Protein AF-A0A8C4VQW3-F1 (afdb_monomer)

Foldseek 3Di:
DDDDDDDDDDDDDDDDDDDDDDDDDPDDPDDDDDPDPDPPCPDPLVVLLVLLLVLLVLLVVLVVVLVVLLVVLLVLLVVLLVLLVVVVVVVVVVVPDDDDDDDDDDDDDPVSVVSNVVSLVVSVVSLVVLVVSLVVLVVSLVSLVVSVVVVVVVCVVPDDQDASWDPDRSVVSNVLSVLLSVLSVVLSVLSVVLSVPSNPDNDSVVSVVSSCCSNVSVSDDPCNVVSSVVSCVRSVVDDD

Secondary structure (DSSP, 8-state):
-----------------------PPPP------PPP-PPP---HHHHHHHHHHHHHHHHHHHHHHHHHHHHHHHHHHHHHHHHHHHHHHHHTTTTSS------------HHHHHHHHHHHHHHHHHHHHHHHHHHHHHHHHHHHHHHHHHHHHHHTTS-----SSSS--HHHHHHHHHHHHHHHHHHHHHHHHHHHHTTT---HHHHHHHHHHHHH-TTS-THHHHHHHHHHHHTTSS--

pLDDT: mean 79.23, std 23.5, range [31.41, 98.75]

Mean predicted aligned error: 14.16 Å

Sequence (240 aa):
MPRKSTNAGWGCRASIPRDRQPAQPRGRDPSPKSPAAVPPKRPVLSVSARKIKDNAADWHNLMMKWETLNNNGFTTANKIVNLKIGTQFKDNKLEIECDNIASDCGKLSPNYNEELEMFCAKLLETLENMAKIQQKMEKLCSTTKGICDLETYHYENGDCRTPLFHTWPTTYFYEVSFKLTEMYKKEIRLKQTIVQEIAHTADQDLMMVYLSSWLYQPYIESSSKLLLESMLLETGHRQV

Organism: NCBI:txid1825980

Structure (mmCIF, N/CA/C/O backbone):
data_AF-A0A8C4VQW3-F1
#
_entry.id   AF-A0A8C4VQW3-F1
#
loop_
_atom_site.group_PDB
_atom_site.id
_atom_site.type_symbol
_atom_site.label_atom_id
_atom_site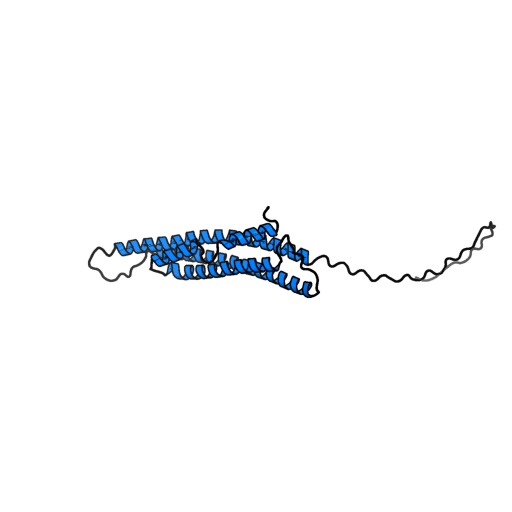.label_alt_id
_atom_site.label_comp_id
_atom_site.label_asym_id
_atom_site.label_entity_id
_atom_site.label_seq_id
_atom_site.pdbx_PDB_ins_code
_atom_site.Cartn_x
_atom_site.Cartn_y
_atom_site.Cartn_z
_atom_site.occupancy
_atom_site.B_iso_or_equiv
_atom_site.auth_seq_id
_atom_site.auth_comp_id
_atom_site.auth_asym_id
_atom_site.auth_atom_id
_atom_site.pdbx_PDB_model_num
ATOM 1 N N . MET A 1 1 ? 34.819 67.244 -41.152 1.00 41.69 1 MET A N 1
ATOM 2 C CA . MET A 1 1 ? 35.799 68.159 -41.782 1.00 41.69 1 MET A CA 1
ATOM 3 C C . MET A 1 1 ? 36.285 67.554 -43.096 1.00 41.69 1 MET A C 1
ATOM 5 O O . MET A 1 1 ? 36.477 66.344 -43.113 1.00 41.69 1 MET A O 1
ATOM 9 N N . PRO A 1 2 ? 36.447 68.336 -44.179 1.00 39.09 2 PRO A N 1
ATOM 10 C CA . PRO A 1 2 ? 36.922 67.839 -45.472 1.00 39.09 2 PRO A CA 1
ATOM 11 C C . PRO A 1 2 ? 38.353 68.299 -45.839 1.00 39.09 2 PRO A C 1
ATOM 13 O O . PRO A 1 2 ? 38.860 69.266 -45.283 1.00 39.09 2 PRO A O 1
ATOM 16 N N . ARG A 1 3 ? 38.872 67.686 -46.917 1.00 31.41 3 ARG A N 1
ATOM 17 C CA . ARG A 1 3 ? 40.002 68.067 -47.805 1.00 31.41 3 ARG A CA 1
ATOM 18 C C . ARG A 1 3 ? 41.383 67.412 -47.606 1.00 31.41 3 ARG A C 1
ATOM 20 O O . ARG A 1 3 ? 41.927 67.291 -46.521 1.00 31.41 3 ARG A O 1
ATOM 27 N N . LYS A 1 4 ? 41.896 67.014 -48.777 1.00 38.78 4 LYS A N 1
ATOM 28 C CA . LYS A 1 4 ? 43.124 66.289 -49.145 1.00 38.78 4 LYS A CA 1
ATOM 29 C C . LYS A 1 4 ? 44.349 67.218 -49.297 1.00 38.78 4 LYS A C 1
ATOM 31 O O . LYS A 1 4 ? 44.150 68.363 -49.691 1.00 38.78 4 LYS A O 1
ATOM 36 N N . SER A 1 5 ? 45.560 66.658 -49.135 1.00 34.56 5 SER A N 1
ATOM 37 C CA . SER A 1 5 ? 46.890 67.009 -49.722 1.00 34.56 5 SER A CA 1
ATOM 38 C C . SER A 1 5 ? 47.939 66.014 -49.166 1.00 34.56 5 SER A C 1
ATOM 40 O O . SER A 1 5 ? 47.670 65.453 -48.109 1.00 34.56 5 SER A O 1
ATOM 42 N N . THR A 1 6 ? 49.106 65.681 -49.744 1.00 37.88 6 THR A N 1
ATOM 43 C CA . THR A 1 6 ? 49.795 65.885 -51.055 1.00 37.88 6 THR A CA 1
ATOM 44 C C . THR A 1 6 ? 50.472 64.541 -51.420 1.00 37.88 6 THR A C 1
ATOM 46 O O . THR A 1 6 ? 50.733 63.746 -50.526 1.00 37.88 6 THR A O 1
ATOM 49 N N . ASN A 1 7 ? 50.587 64.094 -52.676 1.00 31.92 7 ASN A N 1
ATOM 50 C CA . ASN A 1 7 ? 51.461 64.490 -53.803 1.00 31.92 7 ASN A CA 1
ATOM 51 C C . ASN A 1 7 ? 52.987 64.232 -53.653 1.00 31.92 7 ASN A C 1
ATOM 53 O O . ASN A 1 7 ? 53.596 64.689 -52.696 1.00 31.92 7 ASN A O 1
ATOM 57 N N . ALA A 1 8 ? 53.550 63.628 -54.715 1.00 35.19 8 ALA A N 1
ATOM 58 C CA . ALA A 1 8 ? 54.954 63.548 -55.164 1.00 35.19 8 ALA A CA 1
ATOM 59 C C . ALA A 1 8 ? 56.019 62.756 -54.359 1.00 35.19 8 ALA A C 1
ATOM 61 O O . ALA A 1 8 ? 56.187 62.916 -53.157 1.00 35.19 8 ALA A O 1
ATOM 62 N N . GLY A 1 9 ? 56.827 61.973 -55.095 1.00 33.78 9 GLY A N 1
ATOM 63 C CA . GLY A 1 9 ? 58.059 61.328 -54.615 1.00 33.78 9 GLY A CA 1
ATOM 64 C C . GLY A 1 9 ? 58.657 60.335 -55.626 1.00 33.78 9 GLY A C 1
ATOM 65 O O . GLY A 1 9 ? 58.304 59.162 -55.614 1.00 33.78 9 GLY A O 1
ATOM 66 N N . TRP A 1 10 ? 59.554 60.794 -56.509 1.00 32.62 10 TRP A N 1
ATOM 67 C CA . TRP A 1 10 ? 60.343 59.925 -57.403 1.00 32.62 10 TRP A CA 1
ATOM 68 C C . TRP A 1 10 ? 61.618 59.434 -56.690 1.00 32.62 10 TRP A C 1
ATOM 70 O O . TRP A 1 10 ? 62.234 60.203 -55.955 1.00 32.62 10 TRP A O 1
ATOM 80 N N . GLY A 1 11 ? 62.056 58.193 -56.939 1.00 34.47 11 GLY A N 1
ATOM 81 C CA . GLY A 1 11 ? 63.278 57.619 -56.351 1.00 34.47 11 GLY A CA 1
ATOM 82 C C . GLY A 1 11 ? 63.842 56.449 -57.169 1.00 34.47 11 GLY A C 1
ATOM 83 O O . GLY A 1 11 ? 63.089 55.667 -57.744 1.00 34.47 11 GLY A O 1
ATOM 84 N N . CYS A 1 12 ? 65.169 56.361 -57.281 1.00 31.97 12 CYS A N 1
ATOM 85 C CA . CYS A 1 12 ? 65.855 55.612 -58.341 1.00 31.97 12 CYS A CA 1
ATOM 86 C C . CYS A 1 12 ? 66.271 54.162 -58.003 1.00 31.97 12 CYS A C 1
ATOM 88 O O . CYS A 1 12 ? 66.838 53.902 -56.951 1.00 31.97 12 CYS A O 1
ATOM 90 N N . ARG A 1 13 ? 66.135 53.283 -59.013 1.00 32.59 13 ARG A N 1
ATOM 91 C CA . ARG A 1 13 ? 67.149 52.332 -59.542 1.00 32.59 13 ARG A CA 1
ATOM 92 C C . ARG A 1 13 ? 68.004 51.505 -58.547 1.00 32.59 13 ARG A C 1
ATOM 94 O O . ARG A 1 13 ? 68.993 52.008 -58.027 1.00 32.59 13 ARG A O 1
ATOM 101 N N . ALA A 1 14 ? 67.788 50.182 -58.518 1.00 35.53 14 ALA A N 1
ATOM 102 C CA . ALA A 1 14 ? 68.820 49.175 -58.204 1.00 35.53 14 ALA A CA 1
ATOM 103 C C . ALA A 1 14 ? 68.552 47.825 -58.920 1.00 35.53 14 ALA A C 1
ATOM 105 O O . ALA A 1 14 ? 67.445 47.584 -59.399 1.00 35.53 14 ALA A O 1
ATOM 106 N N . SER A 1 15 ? 69.591 46.992 -59.053 1.00 35.09 15 SER A N 1
ATOM 107 C CA . SER A 1 15 ? 69.710 45.896 -60.036 1.00 35.09 15 SER A CA 1
ATOM 108 C C . SER A 1 15 ? 69.170 44.512 -59.617 1.00 35.09 15 SER A C 1
ATOM 110 O O . SER A 1 15 ? 68.992 44.212 -58.442 1.00 35.09 15 SER A O 1
ATOM 112 N N . ILE A 1 16 ? 68.987 43.650 -60.627 1.00 39.78 16 ILE A N 1
ATOM 113 C CA . ILE A 1 16 ? 68.582 42.226 -60.577 1.00 39.78 16 ILE A CA 1
ATOM 114 C C . ILE A 1 16 ? 69.716 41.343 -59.993 1.00 39.78 16 ILE A C 1
ATOM 116 O O . ILE A 1 16 ? 70.885 41.627 -60.263 1.00 39.78 16 ILE A O 1
ATOM 120 N N . PRO A 1 17 ? 69.408 40.235 -59.284 1.00 42.44 17 PRO A N 1
ATOM 121 C CA . PRO A 1 17 ? 69.749 38.908 -59.835 1.00 42.44 17 PRO A CA 1
ATOM 122 C C . PRO A 1 17 ? 68.537 37.972 -60.011 1.00 42.44 17 PRO A C 1
ATOM 124 O O . PRO A 1 17 ? 67.479 38.155 -59.417 1.00 42.44 17 PRO A O 1
ATOM 127 N N . ARG A 1 18 ? 68.701 36.974 -60.885 1.00 38.41 18 ARG A N 1
ATOM 128 C CA . ARG A 1 18 ? 67.678 35.987 -61.275 1.00 38.41 18 ARG A CA 1
ATOM 129 C C . ARG A 1 18 ? 67.622 34.858 -60.242 1.00 38.41 18 ARG A C 1
ATOM 131 O O . ARG A 1 18 ? 68.685 34.446 -59.798 1.00 38.41 18 ARG A O 1
ATOM 138 N N . ASP A 1 19 ? 66.446 34.268 -60.007 1.00 33.53 19 ASP A N 1
ATOM 139 C CA . ASP A 1 19 ? 66.231 32.880 -60.451 1.00 33.53 19 ASP A CA 1
ATOM 140 C C . ASP A 1 19 ? 64.769 32.378 -60.386 1.00 33.53 19 ASP A C 1
ATOM 142 O O . ASP A 1 19 ? 64.001 32.724 -59.495 1.00 33.53 19 ASP A O 1
ATOM 146 N N . ARG A 1 20 ? 64.438 31.514 -61.358 1.00 35.00 20 ARG A N 1
ATOM 147 C CA . ARG A 1 20 ? 63.346 30.509 -61.416 1.00 35.00 20 ARG A CA 1
ATOM 148 C C . ARG A 1 20 ? 61.903 30.884 -61.010 1.00 35.00 20 ARG A C 1
ATOM 150 O O . ARG A 1 20 ? 61.464 30.700 -59.880 1.00 35.00 20 ARG A O 1
ATOM 157 N N . GLN A 1 21 ? 61.089 31.097 -62.042 1.00 38.19 21 GLN A N 1
ATOM 158 C CA . GLN A 1 21 ? 59.805 30.389 -62.219 1.00 38.19 21 GLN A CA 1
ATOM 159 C C . GLN A 1 21 ? 60.018 29.282 -63.289 1.00 38.19 21 GLN A C 1
ATOM 161 O O . GLN A 1 21 ? 61.008 29.403 -64.018 1.00 38.19 21 GLN A O 1
ATOM 166 N N . PRO A 1 22 ? 59.183 28.216 -63.419 1.00 41.38 22 PRO A N 1
ATOM 167 C CA . PRO A 1 22 ? 57.744 28.206 -63.115 1.00 41.38 22 PRO A CA 1
ATOM 168 C C . PRO A 1 22 ? 57.156 26.950 -62.428 1.00 41.38 22 PRO A C 1
ATOM 170 O O . PRO A 1 22 ? 57.615 25.828 -62.617 1.00 41.38 22 PRO A O 1
ATOM 173 N N . ALA A 1 23 ? 56.012 27.136 -61.760 1.00 35.72 23 ALA A N 1
ATOM 174 C CA . ALA A 1 23 ? 54.942 26.137 -61.668 1.00 35.72 23 ALA A CA 1
ATOM 175 C C . ALA A 1 23 ? 53.612 26.835 -61.326 1.00 35.72 23 ALA A C 1
ATOM 177 O O . ALA A 1 23 ? 53.494 27.463 -60.276 1.00 35.72 23 ALA A O 1
ATOM 178 N N . GLN A 1 24 ? 52.606 26.738 -62.200 1.00 46.78 24 GLN A N 1
ATOM 179 C CA . GLN A 1 24 ? 51.245 27.183 -61.881 1.00 46.78 24 GLN A CA 1
ATOM 180 C C . GLN A 1 24 ? 50.582 26.191 -60.908 1.00 46.78 24 GLN A C 1
ATOM 182 O O . GLN A 1 24 ? 50.555 24.993 -61.209 1.00 46.78 24 GLN A O 1
ATOM 187 N N . PRO A 1 25 ? 49.964 26.641 -59.800 1.00 38.38 25 PRO A N 1
ATOM 188 C CA . PRO A 1 25 ? 48.993 25.827 -59.084 1.00 38.38 25 PRO A CA 1
ATOM 189 C C . PRO A 1 25 ? 47.731 25.714 -59.945 1.00 38.38 25 PRO A C 1
ATOM 191 O O . PRO A 1 25 ? 47.137 26.726 -60.320 1.00 38.38 25 PRO A O 1
ATOM 194 N N . ARG A 1 26 ? 47.319 24.483 -60.262 1.00 40.16 26 ARG A N 1
ATOM 195 C CA . ARG A 1 26 ? 46.037 24.225 -60.934 1.00 40.16 26 ARG A CA 1
ATOM 196 C C . ARG A 1 26 ? 44.884 24.715 -60.057 1.00 40.16 26 ARG A C 1
ATOM 198 O O . ARG A 1 26 ? 45.007 24.743 -58.831 1.00 40.16 26 ARG A O 1
ATOM 205 N N . GLY A 1 27 ? 43.773 25.081 -60.700 1.00 40.78 27 GLY A N 1
ATOM 206 C CA . GLY A 1 27 ? 42.555 25.507 -60.016 1.00 40.78 27 GLY A CA 1
ATOM 207 C C . GLY A 1 27 ? 42.155 24.515 -58.924 1.00 40.78 27 GLY A C 1
ATOM 208 O O . GLY A 1 27 ? 42.165 23.305 -59.137 1.00 40.78 27 GLY A O 1
ATOM 209 N N . ARG A 1 28 ? 41.849 25.039 -57.736 1.00 37.53 28 ARG A N 1
ATOM 210 C CA . ARG A 1 28 ? 41.330 24.243 -56.628 1.00 37.53 28 ARG A CA 1
ATOM 211 C C . ARG A 1 28 ? 39.812 24.234 -56.750 1.00 37.53 28 ARG A C 1
ATOM 213 O O . ARG A 1 28 ? 39.174 25.214 -56.368 1.00 37.53 28 ARG A O 1
ATOM 220 N N . ASP A 1 29 ? 39.262 23.152 -57.293 1.00 46.09 29 ASP A N 1
ATOM 221 C CA . ASP A 1 29 ? 37.817 22.930 -57.291 1.00 46.09 29 ASP A CA 1
ATOM 222 C C . ASP A 1 29 ? 37.267 23.016 -55.855 1.00 46.09 29 ASP A C 1
ATOM 224 O O . ASP A 1 29 ? 37.929 22.562 -54.910 1.00 46.09 29 ASP A O 1
ATOM 228 N N . PRO A 1 30 ? 36.070 23.594 -55.653 1.00 45.31 30 PRO A N 1
ATOM 229 C CA . PRO A 1 30 ? 35.432 23.605 -54.348 1.00 45.31 30 PRO A CA 1
ATOM 230 C C . PRO A 1 30 ? 34.999 22.179 -53.998 1.00 45.31 30 PRO A C 1
ATOM 232 O O . PRO A 1 30 ? 34.018 21.659 -54.530 1.00 45.31 30 PRO A O 1
ATOM 235 N N . SER A 1 31 ? 35.735 21.548 -53.084 1.00 43.53 31 SER A N 1
ATOM 236 C CA . SER A 1 31 ? 35.388 20.239 -52.539 1.00 43.53 31 SER A CA 1
ATOM 237 C C . SER A 1 31 ? 33.947 20.241 -52.003 1.00 43.53 31 SER A C 1
ATOM 239 O O . SER A 1 31 ? 33.541 21.200 -51.332 1.00 43.53 31 SER A O 1
ATOM 241 N N . PRO A 1 32 ? 33.150 19.191 -52.283 1.00 42.59 32 PRO A N 1
ATOM 242 C CA . PRO A 1 32 ? 31.760 19.151 -51.860 1.00 42.59 32 PRO A CA 1
ATOM 243 C C . PRO A 1 32 ? 31.694 19.198 -50.334 1.00 42.59 32 PRO A C 1
ATOM 245 O O . PRO A 1 32 ? 32.357 18.423 -49.642 1.00 42.59 32 PRO A O 1
ATOM 248 N N . LYS A 1 33 ? 30.886 20.119 -49.800 1.00 47.00 33 LYS A N 1
ATOM 249 C CA . LYS A 1 33 ? 30.610 20.178 -48.364 1.00 47.00 33 LYS A CA 1
ATOM 250 C C . LYS A 1 33 ? 29.914 18.879 -47.967 1.00 47.00 33 LYS A C 1
ATOM 252 O O . LYS A 1 33 ? 28.775 18.657 -48.374 1.00 47.00 33 LYS A O 1
ATOM 257 N N . SER A 1 34 ? 30.587 18.045 -47.175 1.00 48.44 34 SER A N 1
ATOM 258 C CA . SER A 1 34 ? 29.963 16.882 -46.545 1.00 48.44 34 SER A CA 1
ATOM 259 C C . SER A 1 34 ? 28.669 17.309 -45.842 1.00 48.44 34 SER A C 1
ATOM 261 O O . SER A 1 34 ? 28.663 18.380 -45.221 1.00 48.44 34 SER A O 1
ATOM 263 N N . PRO A 1 35 ? 27.586 16.511 -45.904 1.00 46.47 35 PRO A N 1
ATOM 264 C CA . PRO A 1 35 ? 26.372 16.808 -45.159 1.00 46.47 35 PRO A CA 1
ATOM 265 C C . PRO A 1 35 ? 26.717 17.015 -43.686 1.00 46.47 35 PRO A C 1
ATOM 267 O O . PRO A 1 35 ? 27.485 16.237 -43.116 1.00 46.47 35 PRO A O 1
ATOM 270 N N . ALA A 1 36 ? 26.176 18.072 -43.078 1.00 46.72 36 ALA A N 1
ATOM 271 C CA . ALA A 1 36 ? 26.380 18.322 -41.660 1.00 46.72 36 ALA A CA 1
ATOM 272 C C . ALA A 1 36 ? 25.911 17.090 -40.878 1.00 46.72 36 ALA A C 1
ATOM 274 O O . ALA A 1 36 ? 24.736 16.725 -40.943 1.00 46.72 36 ALA A O 1
ATOM 275 N N . ALA A 1 37 ? 26.837 16.436 -40.174 1.00 49.41 37 ALA A N 1
ATOM 276 C CA . ALA A 1 37 ? 26.512 15.286 -39.351 1.00 49.41 37 ALA A CA 1
ATOM 277 C C . ALA A 1 37 ? 25.507 15.732 -38.284 1.00 49.41 37 ALA A C 1
ATOM 279 O O . ALA A 1 37 ? 25.851 16.495 -37.379 1.00 49.41 37 ALA A O 1
ATOM 280 N N . VAL A 1 38 ? 24.259 15.274 -38.414 1.00 54.88 38 VAL A N 1
ATOM 281 C CA . VAL A 1 38 ? 23.236 15.462 -37.384 1.00 54.88 38 VAL A CA 1
ATOM 282 C C . VAL A 1 38 ? 23.820 14.897 -36.086 1.00 54.88 38 VAL A C 1
ATOM 284 O O . VAL A 1 38 ? 24.277 13.749 -36.097 1.00 54.88 38 VAL A O 1
ATOM 287 N N . PRO A 1 39 ? 23.873 15.672 -34.986 1.00 45.66 39 PRO A N 1
ATOM 288 C CA . PRO A 1 39 ? 24.502 15.203 -33.762 1.00 45.66 39 PRO A CA 1
ATOM 289 C C . PRO A 1 39 ? 23.818 13.906 -33.305 1.00 45.66 39 PRO A C 1
ATOM 291 O O . PRO A 1 39 ? 22.584 13.832 -33.320 1.00 45.66 39 PRO A O 1
ATOM 294 N N . PRO A 1 40 ? 24.582 12.869 -32.917 1.00 44.59 40 PRO A N 1
ATOM 295 C CA . PRO A 1 40 ? 23.998 11.591 -32.543 1.00 44.59 40 PRO A CA 1
ATOM 296 C C . PRO A 1 40 ? 23.074 11.795 -31.341 1.00 44.59 40 PRO A C 1
ATOM 298 O O . PRO A 1 40 ? 23.492 12.368 -30.333 1.00 44.59 40 PRO A O 1
ATOM 301 N N . LYS A 1 41 ? 21.827 11.313 -31.443 1.00 50.38 41 LYS A N 1
ATOM 302 C CA . LYS A 1 41 ? 20.799 11.385 -30.388 1.00 50.38 41 LYS A CA 1
ATOM 303 C C . LYS A 1 41 ? 21.201 10.554 -29.156 1.00 50.38 41 LYS A C 1
ATOM 305 O O . LYS A 1 41 ? 20.657 9.483 -28.905 1.00 50.38 41 LYS A O 1
ATOM 310 N N . ARG A 1 42 ? 22.157 11.044 -28.368 1.00 48.81 42 ARG A N 1
ATOM 311 C CA . ARG A 1 42 ? 22.519 10.503 -27.052 1.00 48.81 42 ARG A CA 1
ATOM 312 C C . ARG A 1 42 ? 21.592 11.108 -25.983 1.00 48.81 42 ARG A C 1
ATOM 314 O O . ARG A 1 42 ? 21.436 12.324 -25.950 1.00 48.81 42 ARG A O 1
ATOM 321 N N . PRO A 1 43 ? 21.069 10.311 -25.040 1.00 52.78 43 PRO A N 1
ATOM 322 C CA . PRO A 1 43 ? 20.188 9.177 -25.336 1.00 52.78 43 PRO A CA 1
ATOM 323 C C . PRO A 1 43 ? 18.934 9.197 -24.436 1.00 52.78 43 PRO A C 1
ATOM 325 O O . PRO A 1 43 ? 19.057 9.090 -23.212 1.00 52.78 43 PRO A O 1
ATOM 328 N N . VAL A 1 44 ? 17.730 9.233 -25.026 1.00 54.16 44 VAL A N 1
ATOM 329 C CA . VAL A 1 44 ? 16.434 9.178 -24.297 1.00 54.16 44 VAL A CA 1
ATOM 330 C C . VAL A 1 44 ? 16.361 7.969 -23.348 1.00 54.16 44 VAL A C 1
ATOM 332 O O . VAL A 1 44 ? 15.887 8.077 -22.216 1.00 54.16 44 VAL A O 1
ATOM 335 N N . LEU A 1 45 ? 16.937 6.841 -23.771 1.00 59.59 45 LEU A N 1
ATOM 336 C CA . LEU A 1 45 ? 17.035 5.599 -23.000 1.00 59.59 45 LEU A CA 1
ATOM 337 C C . LEU A 1 45 ? 17.800 5.763 -21.671 1.00 59.59 45 LEU A C 1
ATOM 339 O O . LEU A 1 45 ? 17.430 5.151 -20.678 1.00 59.59 45 LEU A O 1
ATOM 343 N N . SER A 1 46 ? 18.809 6.642 -21.591 1.00 69.31 46 SER A N 1
ATOM 344 C CA . SER A 1 46 ? 19.545 6.866 -20.330 1.00 69.31 46 SER A CA 1
ATOM 345 C C . SER A 1 46 ? 18.767 7.699 -19.305 1.00 69.31 46 SER A C 1
ATOM 347 O O . SER A 1 46 ? 18.957 7.534 -18.100 1.00 69.31 46 SER A O 1
ATOM 349 N N . VAL A 1 47 ? 17.870 8.576 -19.770 1.00 81.69 47 VAL A N 1
ATOM 350 C CA . VAL A 1 47 ? 16.955 9.332 -18.902 1.00 81.69 47 VAL A CA 1
ATOM 351 C C . VAL A 1 47 ? 15.867 8.398 -18.373 1.00 81.69 47 VAL A C 1
ATOM 353 O O . VAL A 1 47 ? 15.584 8.413 -17.178 1.00 81.69 47 VAL A O 1
ATOM 356 N N . SER A 1 48 ? 15.339 7.529 -19.239 1.00 87.12 48 SER A N 1
ATOM 357 C CA . SER A 1 48 ? 14.379 6.475 -18.882 1.00 87.12 48 SER A CA 1
ATOM 358 C C . SER A 1 48 ? 14.953 5.495 -17.853 1.00 87.12 48 SER A C 1
ATOM 360 O O . SER A 1 48 ? 14.347 5.289 -16.803 1.00 87.12 48 SER A O 1
ATOM 362 N N . ALA A 1 49 ? 16.167 4.981 -18.082 1.00 88.50 49 ALA A N 1
ATOM 363 C CA . ALA A 1 49 ? 16.856 4.091 -17.146 1.00 88.50 49 ALA A CA 1
ATOM 364 C C . ALA A 1 49 ? 17.114 4.765 -15.788 1.00 88.50 49 ALA A C 1
ATOM 366 O O . ALA A 1 49 ? 16.814 4.186 -14.744 1.00 88.50 49 ALA A O 1
ATOM 367 N N . ARG A 1 50 ? 17.584 6.025 -15.767 1.00 91.19 50 ARG A N 1
ATOM 368 C CA . ARG A 1 50 ? 17.702 6.777 -14.504 1.00 91.19 50 ARG A CA 1
ATOM 369 C C . ARG A 1 50 ? 16.351 6.880 -13.799 1.00 91.19 50 ARG A C 1
ATOM 371 O O . ARG A 1 50 ? 16.275 6.602 -12.609 1.00 91.19 50 ARG A O 1
ATOM 378 N N . LYS A 1 51 ? 15.281 7.209 -14.529 1.00 93.81 51 LYS A N 1
ATOM 379 C CA . LYS A 1 51 ? 13.963 7.404 -13.924 1.00 93.81 51 LYS A CA 1
ATOM 380 C C . LYS A 1 51 ? 13.365 6.113 -13.356 1.00 93.81 51 LYS A C 1
ATOM 382 O O . LYS A 1 51 ? 12.745 6.168 -12.298 1.00 93.81 51 LYS A O 1
ATOM 387 N N . ILE A 1 52 ? 13.582 4.962 -13.997 1.00 94.12 52 ILE A N 1
ATOM 388 C CA . ILE A 1 52 ? 13.192 3.652 -13.445 1.00 94.12 52 ILE A CA 1
ATOM 389 C C . ILE A 1 52 ? 14.003 3.330 -12.184 1.00 94.12 52 ILE A C 1
ATOM 391 O O . ILE A 1 52 ? 13.426 2.877 -11.196 1.00 94.12 52 ILE A O 1
ATOM 395 N N . LYS A 1 53 ? 15.312 3.625 -12.177 1.00 94.88 53 LYS A N 1
ATOM 396 C CA . LYS A 1 53 ? 16.155 3.467 -10.984 1.00 94.88 53 LYS A CA 1
ATOM 397 C C . LYS A 1 53 ? 15.631 4.326 -9.823 1.00 94.88 53 LYS A C 1
ATOM 399 O O . LYS A 1 53 ? 15.372 3.790 -8.749 1.00 94.88 53 LYS A O 1
ATOM 404 N N . ASP A 1 54 ? 15.380 5.614 -10.053 1.00 96.19 54 ASP A N 1
ATOM 405 C CA . ASP A 1 54 ? 14.816 6.514 -9.038 1.00 96.19 54 ASP A CA 1
ATOM 406 C C . ASP A 1 54 ? 13.448 6.005 -8.531 1.00 96.19 54 ASP A C 1
ATOM 408 O O . ASP A 1 54 ? 13.215 5.936 -7.324 1.00 96.19 54 ASP A O 1
ATOM 412 N N . ASN A 1 55 ? 12.568 5.561 -9.441 1.00 96.75 55 ASN A N 1
ATOM 413 C CA . ASN A 1 55 ? 11.259 5.001 -9.090 1.00 96.75 55 ASN A CA 1
ATOM 414 C C . ASN A 1 55 ? 11.368 3.743 -8.202 1.00 96.75 55 ASN A C 1
ATOM 416 O O . ASN A 1 55 ? 10.521 3.556 -7.331 1.00 96.75 55 ASN A O 1
ATOM 420 N N . ALA A 1 56 ? 12.376 2.883 -8.391 1.00 97.06 56 ALA A N 1
ATOM 421 C CA . ALA A 1 56 ? 12.577 1.690 -7.560 1.00 97.06 56 ALA A CA 1
ATOM 422 C C . ALA A 1 56 ? 12.974 2.051 -6.115 1.00 97.06 56 ALA A C 1
ATOM 424 O O . ALA A 1 56 ? 12.447 1.475 -5.159 1.00 97.06 56 ALA A O 1
ATOM 425 N N . ALA A 1 57 ? 13.841 3.055 -5.941 1.00 97.81 57 ALA A N 1
ATOM 426 C CA . ALA A 1 57 ? 14.170 3.591 -4.620 1.00 97.81 57 ALA A CA 1
ATOM 427 C C . ALA A 1 57 ? 12.950 4.261 -3.957 1.00 97.81 57 ALA A C 1
ATOM 429 O O . ALA A 1 57 ? 12.685 4.043 -2.771 1.00 97.81 57 ALA A O 1
ATOM 430 N N . ASP A 1 58 ? 12.163 5.027 -4.721 1.00 98.44 58 ASP A N 1
ATOM 431 C CA . ASP A 1 58 ? 10.922 5.633 -4.229 1.00 98.44 58 ASP A CA 1
ATOM 432 C C . ASP A 1 58 ? 9.883 4.579 -3.815 1.00 98.44 58 ASP A C 1
ATOM 434 O O . ASP A 1 58 ? 9.260 4.735 -2.764 1.00 98.44 58 ASP A O 1
ATOM 438 N N . TRP A 1 59 ? 9.736 3.477 -4.558 1.00 98.38 59 TRP A N 1
ATOM 439 C CA . TRP A 1 59 ? 8.877 2.349 -4.174 1.00 98.38 59 TRP A CA 1
ATOM 440 C C . TRP A 1 59 ? 9.239 1.792 -2.792 1.00 98.38 59 TRP A C 1
ATOM 442 O O . TRP A 1 59 ? 8.363 1.677 -1.931 1.00 98.38 59 TRP A O 1
ATOM 452 N N . HIS A 1 60 ? 10.526 1.529 -2.542 1.00 98.38 60 HIS A N 1
ATOM 453 C CA . HIS A 1 60 ? 11.005 1.081 -1.231 1.00 98.38 60 HIS A CA 1
ATOM 454 C C . HIS A 1 60 ? 10.690 2.102 -0.127 1.00 98.38 60 HIS A C 1
ATOM 456 O O . HIS A 1 60 ? 10.118 1.756 0.910 1.00 98.38 60 HIS A O 1
ATOM 462 N N . ASN A 1 61 ? 10.983 3.382 -0.376 1.00 98.50 61 ASN A N 1
ATOM 463 C CA . ASN A 1 61 ? 10.713 4.470 0.564 1.00 98.50 61 ASN A CA 1
ATOM 464 C C . ASN A 1 61 ? 9.217 4.625 0.888 1.00 98.50 61 ASN A C 1
ATOM 466 O O . ASN A 1 61 ? 8.863 4.957 2.023 1.00 98.50 61 ASN A O 1
ATOM 470 N N . LEU A 1 62 ? 8.330 4.419 -0.091 1.00 98.69 62 LEU A N 1
ATOM 471 C CA . LEU A 1 62 ? 6.880 4.477 0.099 1.00 98.69 62 LEU A CA 1
ATOM 472 C C . LEU A 1 62 ? 6.362 3.265 0.880 1.00 98.69 62 LEU A C 1
ATOM 474 O O . LEU A 1 62 ? 5.555 3.458 1.788 1.00 98.69 62 LEU A O 1
ATOM 478 N N . MET A 1 63 ? 6.856 2.054 0.600 1.00 98.31 63 MET A N 1
ATOM 479 C CA . MET A 1 63 ? 6.485 0.847 1.353 1.00 98.31 63 MET A CA 1
ATOM 480 C C . MET A 1 63 ? 6.940 0.932 2.822 1.00 98.31 63 MET A C 1
ATOM 482 O O . MET A 1 63 ? 6.143 0.677 3.720 1.00 98.31 63 MET A O 1
ATOM 486 N N . MET A 1 64 ? 8.156 1.414 3.104 1.00 98.06 64 MET A N 1
ATOM 487 C CA . MET A 1 64 ? 8.623 1.634 4.487 1.00 98.06 64 MET A CA 1
ATOM 488 C C . MET A 1 64 ? 7.780 2.675 5.250 1.00 98.06 64 MET A C 1
ATOM 490 O O . MET A 1 64 ? 7.458 2.494 6.430 1.00 98.06 64 MET A O 1
ATOM 494 N N . LYS A 1 65 ? 7.378 3.765 4.580 1.00 98.62 65 LYS A N 1
ATOM 495 C CA . LYS A 1 65 ? 6.480 4.784 5.157 1.00 98.62 65 LYS A CA 1
ATOM 496 C C . LYS A 1 65 ? 5.075 4.239 5.397 1.00 98.62 65 LYS A C 1
ATOM 498 O O . LYS A 1 65 ? 4.475 4.562 6.419 1.00 98.62 65 LYS A O 1
ATOM 503 N N . TRP A 1 66 ? 4.573 3.405 4.488 1.00 98.75 66 TRP A N 1
ATOM 504 C CA . TRP A 1 66 ? 3.294 2.723 4.643 1.00 98.75 66 TRP A CA 1
ATOM 505 C C . TRP A 1 66 ? 3.278 1.830 5.886 1.00 98.75 66 TRP A C 1
ATOM 507 O O . TRP A 1 66 ? 2.393 1.995 6.717 1.00 98.75 66 TRP A O 1
ATOM 517 N N . GLU A 1 67 ? 4.275 0.958 6.071 1.00 98.19 67 GLU A N 1
ATOM 518 C CA . GLU A 1 67 ? 4.354 0.072 7.247 1.00 98.19 67 GLU A CA 1
ATOM 519 C C . GLU A 1 67 ? 4.414 0.865 8.564 1.00 98.19 67 GLU A C 1
ATOM 521 O O . GLU A 1 67 ? 3.752 0.521 9.544 1.00 98.19 67 GLU A O 1
ATOM 526 N N . THR A 1 68 ? 5.140 1.988 8.573 1.00 98.62 68 THR A N 1
ATOM 527 C CA . THR A 1 68 ? 5.204 2.895 9.733 1.00 98.62 68 THR A CA 1
ATOM 528 C C . THR A 1 68 ? 3.825 3.477 10.070 1.00 98.62 68 THR A C 1
ATOM 530 O O . THR A 1 68 ? 3.408 3.470 11.230 1.00 98.62 68 THR A O 1
ATOM 533 N N . LEU A 1 69 ? 3.086 3.950 9.059 1.00 98.69 69 LEU A N 1
ATOM 534 C CA . LEU A 1 69 ? 1.718 4.448 9.231 1.00 98.69 69 LEU A CA 1
ATOM 535 C C . LEU A 1 69 ? 0.742 3.328 9.620 1.00 98.69 69 LEU A C 1
ATOM 537 O O . LEU A 1 69 ? -0.107 3.553 10.479 1.00 98.69 69 LEU A O 1
ATOM 541 N N . ASN A 1 70 ? 0.892 2.122 9.064 1.00 98.62 70 ASN A N 1
ATOM 542 C CA . ASN A 1 70 ? 0.060 0.967 9.398 1.00 98.62 70 ASN A CA 1
ATOM 543 C C . ASN A 1 70 ? 0.168 0.617 10.890 1.00 98.62 70 ASN A C 1
ATOM 545 O O . ASN A 1 70 ? -0.859 0.481 11.553 1.00 98.62 70 ASN A O 1
ATOM 549 N N . ASN A 1 71 ? 1.390 0.570 11.433 1.00 98.62 71 ASN A N 1
ATOM 550 C CA . ASN A 1 71 ? 1.648 0.296 12.851 1.00 98.62 71 ASN A CA 1
ATOM 551 C C . ASN A 1 71 ? 1.100 1.399 13.778 1.00 98.62 71 ASN A C 1
ATOM 553 O O . ASN A 1 71 ? 0.497 1.106 14.816 1.00 98.62 71 ASN A O 1
ATOM 557 N N . ASN A 1 72 ? 1.249 2.670 13.390 1.00 98.44 72 ASN A N 1
ATOM 558 C CA . ASN A 1 72 ? 0.684 3.808 14.128 1.00 98.44 72 ASN A CA 1
ATOM 559 C C . ASN A 1 72 ? -0.856 3.796 14.116 1.00 98.44 72 ASN A C 1
ATOM 561 O O . ASN A 1 72 ? -1.494 4.053 15.144 1.00 98.44 72 ASN A O 1
ATOM 565 N N . GLY A 1 73 ? -1.447 3.452 12.970 1.00 98.62 73 GLY A N 1
ATOM 566 C CA . GLY A 1 73 ? -2.886 3.277 12.798 1.00 98.62 73 GLY A CA 1
ATOM 567 C C . GLY A 1 73 ? -3.415 2.117 13.633 1.00 98.62 73 GLY A C 1
ATOM 568 O O . GLY A 1 73 ? -4.344 2.316 14.406 1.00 98.62 73 GLY A O 1
ATOM 569 N N . PHE A 1 74 ? -2.753 0.956 13.600 1.00 98.69 74 PHE A N 1
ATOM 570 C CA . PHE A 1 74 ? -3.111 -0.205 14.418 1.00 98.69 74 PHE A CA 1
ATOM 571 C C . PHE A 1 74 ? -3.083 0.133 15.911 1.00 98.69 74 PHE A C 1
ATOM 573 O O . PHE A 1 74 ? -4.034 -0.146 16.633 1.00 98.69 74 PHE A O 1
ATOM 580 N N . THR A 1 75 ? -2.029 0.818 16.365 1.00 98.56 75 THR A N 1
ATOM 581 C CA . THR A 1 75 ? -1.902 1.274 17.759 1.00 98.56 75 THR A CA 1
ATOM 582 C C . THR A 1 75 ? -3.052 2.203 18.164 1.00 98.56 75 THR A C 1
ATOM 584 O O . THR A 1 75 ? -3.498 2.164 19.308 1.00 98.56 75 THR A O 1
ATOM 587 N N . THR A 1 76 ? -3.548 3.029 17.241 1.00 98.50 76 THR A N 1
ATOM 588 C CA . THR A 1 76 ? -4.658 3.962 17.490 1.00 98.50 76 THR A CA 1
ATOM 589 C C . THR A 1 76 ? -6.014 3.244 17.447 1.00 98.50 76 THR A C 1
ATOM 591 O O . THR A 1 76 ? -6.806 3.390 18.374 1.00 98.50 76 THR A O 1
ATOM 594 N N . ALA A 1 77 ? -6.247 2.384 16.452 1.00 98.38 77 ALA A N 1
ATOM 595 C CA . ALA A 1 77 ? -7.438 1.540 16.339 1.00 98.38 77 ALA A CA 1
ATOM 596 C C . ALA A 1 77 ? -7.600 0.599 17.548 1.00 98.38 77 ALA A C 1
ATOM 598 O O . ALA A 1 77 ? -8.691 0.470 18.099 1.00 98.38 77 ALA A O 1
ATOM 599 N N . ASN A 1 78 ? -6.502 0.010 18.029 1.00 98.00 78 ASN A N 1
ATOM 600 C CA . ASN A 1 78 ? -6.500 -0.824 19.228 1.00 98.00 78 ASN A CA 1
ATOM 601 C C . ASN A 1 78 ? -6.911 -0.026 20.480 1.00 98.00 78 ASN A C 1
ATOM 603 O O . ASN A 1 78 ? -7.597 -0.559 21.345 1.00 98.00 78 ASN A O 1
ATOM 607 N N . LYS A 1 79 ? -6.560 1.265 20.586 1.00 97.50 79 LYS A N 1
ATOM 608 C CA . LYS A 1 79 ? -7.044 2.118 21.690 1.00 97.50 79 LYS A CA 1
ATOM 609 C C . LYS A 1 79 ? -8.548 2.371 21.607 1.00 97.50 79 LYS A C 1
ATOM 611 O O . LYS A 1 79 ? -9.212 2.245 22.629 1.00 97.50 79 LYS A O 1
ATOM 616 N N . ILE A 1 80 ? -9.084 2.633 20.411 1.00 96.69 80 ILE A N 1
ATOM 617 C CA . ILE A 1 80 ? -10.536 2.772 20.183 1.00 96.69 80 ILE A CA 1
ATOM 618 C C . ILE A 1 80 ? -11.272 1.513 20.660 1.00 96.69 80 ILE A C 1
ATOM 620 O O . ILE A 1 80 ? -12.199 1.606 21.461 1.00 96.69 80 ILE A O 1
ATOM 624 N N . VAL A 1 81 ? -10.830 0.329 20.229 1.00 95.88 81 VAL A N 1
ATOM 625 C CA . VAL A 1 81 ? -11.475 -0.940 20.607 1.00 95.88 81 VAL A CA 1
ATOM 626 C C . VAL A 1 81 ? -11.349 -1.218 22.107 1.00 95.88 81 VAL A C 1
ATOM 628 O O . VAL A 1 81 ? -12.347 -1.551 22.739 1.00 95.88 81 VAL A O 1
ATOM 631 N N . ASN A 1 82 ? -10.176 -1.003 22.715 1.00 94.69 82 ASN A N 1
ATOM 632 C CA . ASN A 1 82 ? -10.004 -1.189 24.162 1.00 94.69 82 ASN A CA 1
ATOM 633 C C . ASN A 1 82 ? -10.859 -0.219 24.996 1.00 94.69 82 ASN A C 1
ATOM 635 O O . ASN A 1 82 ? -11.408 -0.633 26.016 1.00 94.69 82 ASN A O 1
ATOM 639 N N . LEU A 1 83 ? -11.028 1.037 24.560 1.00 93.12 83 LEU A N 1
ATOM 640 C CA . LEU A 1 83 ? -11.967 1.975 25.188 1.00 93.12 83 LEU A CA 1
ATOM 641 C C . LEU A 1 83 ? -13.406 1.457 25.107 1.00 93.12 83 LEU A C 1
ATOM 643 O O . LEU A 1 83 ? -14.112 1.449 26.112 1.00 93.12 83 LEU A O 1
ATOM 647 N N . LYS A 1 84 ? -13.842 0.995 23.930 1.00 91.56 84 LYS A N 1
ATOM 648 C CA . LYS A 1 84 ? -15.206 0.484 23.717 1.00 91.56 84 LYS A CA 1
ATOM 649 C C . LYS A 1 84 ? -15.496 -0.767 24.544 1.00 91.56 84 LYS A C 1
ATOM 651 O O . LYS A 1 84 ? -16.510 -0.804 25.236 1.00 91.56 84 LYS A O 1
ATOM 656 N N . ILE A 1 85 ? -14.585 -1.737 24.540 1.00 89.38 85 ILE A N 1
ATOM 657 C CA . ILE A 1 85 ? -14.671 -2.949 25.368 1.00 89.38 85 ILE A CA 1
ATOM 658 C C . ILE A 1 85 ? -14.689 -2.578 26.863 1.00 89.38 85 ILE A C 1
ATOM 660 O O . ILE A 1 85 ? -15.537 -3.056 27.614 1.00 89.38 85 ILE A O 1
ATOM 664 N N . GLY A 1 86 ? -13.806 -1.671 27.297 1.00 85.31 86 GLY A N 1
ATOM 665 C CA . GLY A 1 86 ? -13.733 -1.203 28.687 1.00 85.31 86 GLY A CA 1
ATOM 666 C C . GLY A 1 86 ? -14.963 -0.427 29.176 1.00 85.31 86 GLY A C 1
ATOM 667 O O . GLY A 1 86 ? -15.157 -0.314 30.389 1.00 85.31 86 GLY A O 1
ATOM 668 N N . THR A 1 87 ? -15.787 0.090 28.263 1.00 80.62 87 THR A N 1
ATOM 669 C CA . THR A 1 87 ? -17.095 0.693 28.560 1.00 80.62 87 THR A CA 1
ATOM 670 C C . THR A 1 87 ? -18.192 -0.371 28.618 1.00 80.62 87 THR A C 1
ATOM 672 O O . THR A 1 87 ? -18.852 -0.469 29.649 1.00 80.62 87 THR A O 1
ATOM 675 N N . GLN A 1 88 ? -18.296 -1.264 27.622 1.00 73.81 88 GLN A N 1
ATOM 676 C CA . GLN A 1 88 ? -19.282 -2.362 27.640 1.00 73.81 88 GLN A CA 1
ATOM 677 C C . GLN A 1 88 ? -19.170 -3.246 28.898 1.00 73.81 88 GLN A C 1
ATOM 679 O O . GLN A 1 88 ? -20.179 -3.646 29.473 1.00 73.81 88 GLN A O 1
ATOM 684 N N . PHE A 1 89 ? -17.954 -3.497 29.399 1.00 66.12 89 PHE A N 1
ATOM 685 C CA . PHE A 1 89 ? -17.755 -4.226 30.662 1.00 66.12 89 PHE A CA 1
ATOM 686 C C . PHE A 1 89 ? -18.247 -3.490 31.920 1.00 66.12 89 PHE A C 1
ATOM 688 O O . PHE A 1 89 ? -18.479 -4.140 32.941 1.00 66.12 89 PHE A O 1
ATOM 695 N N . LYS A 1 90 ? -18.371 -2.158 31.891 1.00 67.31 90 LYS A N 1
ATOM 696 C CA . LYS A 1 90 ? -18.942 -1.379 33.003 1.00 67.31 90 LYS A CA 1
ATOM 697 C C . LYS A 1 90 ? -20.461 -1.415 32.945 1.00 67.31 90 LYS A C 1
ATOM 699 O O . LYS A 1 90 ? -21.080 -1.665 33.974 1.00 67.31 90 LYS A O 1
ATOM 704 N N . ASP A 1 91 ? -21.021 -1.244 31.752 1.00 59.97 91 ASP A N 1
ATOM 705 C CA . ASP A 1 91 ? -22.465 -1.222 31.530 1.00 59.97 91 ASP A CA 1
ATOM 706 C C . ASP A 1 91 ? -23.081 -2.596 31.858 1.00 59.97 91 ASP A C 1
ATOM 708 O O . ASP A 1 91 ? -23.945 -2.688 32.727 1.00 59.97 91 ASP A O 1
ATOM 712 N N . ASN A 1 92 ? -22.513 -3.690 31.330 1.00 59.03 92 ASN A N 1
ATOM 713 C CA . ASN A 1 92 ? -22.966 -5.063 31.615 1.00 59.03 92 ASN A CA 1
ATOM 714 C C . ASN A 1 92 ? -22.818 -5.483 33.093 1.00 59.03 92 ASN A C 1
ATOM 716 O O . ASN A 1 92 ? -23.399 -6.481 33.518 1.00 59.03 92 ASN A O 1
ATOM 720 N N . LYS A 1 93 ? -22.017 -4.767 33.896 1.00 55.06 93 LYS A N 1
ATOM 721 C CA . LYS A 1 93 ? -21.871 -5.039 35.337 1.00 55.06 93 LYS A CA 1
ATOM 722 C C . LYS A 1 93 ? -22.964 -4.360 36.175 1.00 55.06 93 LYS A C 1
ATOM 724 O O . LYS A 1 93 ? -23.192 -4.779 37.308 1.00 55.06 93 LYS A O 1
ATOM 729 N N . LEU A 1 94 ? -23.632 -3.339 35.636 1.00 50.38 94 LEU A N 1
ATOM 730 C CA . LEU A 1 94 ? -24.702 -2.605 36.317 1.00 50.38 94 LEU A CA 1
ATOM 731 C C . LEU A 1 94 ? -26.081 -3.273 36.176 1.00 50.38 94 LEU A C 1
ATOM 733 O O . LEU A 1 94 ? -27.014 -2.870 36.859 1.00 50.38 94 LEU A O 1
ATOM 737 N N . GLU A 1 95 ? -26.213 -4.324 35.360 1.00 48.34 95 GLU A N 1
ATOM 738 C CA . GLU A 1 95 ? -27.474 -5.063 35.170 1.00 48.34 95 GLU A CA 1
ATOM 739 C C . GLU A 1 95 ? -27.768 -6.117 36.266 1.00 48.34 95 GLU A C 1
ATOM 741 O O . GLU A 1 95 ? -28.766 -6.830 36.183 1.00 48.34 95 GLU A O 1
ATOM 746 N N . ILE A 1 96 ? -26.928 -6.227 37.308 1.00 51.56 96 ILE A N 1
ATOM 747 C CA . ILE A 1 96 ? -27.091 -7.191 38.419 1.00 51.56 96 ILE A CA 1
ATOM 748 C C . ILE A 1 96 ? -27.356 -6.487 39.766 1.00 51.56 96 ILE A C 1
ATOM 750 O O . ILE A 1 96 ? -26.770 -6.839 40.786 1.00 51.56 96 ILE A O 1
ATOM 754 N N . GLU A 1 97 ? -28.256 -5.502 39.794 1.00 39.25 97 GLU A N 1
ATOM 755 C CA . GLU A 1 97 ? -28.935 -5.056 41.024 1.00 39.25 97 GLU A CA 1
ATOM 756 C C . GLU A 1 97 ? -30.298 -4.425 40.671 1.00 39.25 97 GLU A C 1
ATOM 758 O O . GLU A 1 97 ? -30.410 -3.664 39.713 1.00 39.25 97 GLU A O 1
ATOM 763 N N . CYS A 1 98 ? -31.366 -4.815 41.378 1.00 42.34 98 CYS A N 1
ATOM 764 C CA . CYS A 1 98 ? -32.751 -4.539 40.969 1.00 42.34 98 CYS A CA 1
ATOM 765 C C . CYS A 1 98 ? -33.361 -3.256 41.566 1.00 42.34 98 CYS A C 1
ATOM 767 O O . CYS A 1 98 ? -33.095 -2.887 42.706 1.00 42.34 98 CYS A O 1
ATOM 769 N N . ASP A 1 99 ? -34.316 -2.723 40.797 1.00 47.06 99 ASP A N 1
ATOM 770 C CA . ASP A 1 99 ? -35.466 -1.893 41.176 1.00 47.06 99 ASP A CA 1
ATOM 771 C C . ASP A 1 99 ? -35.282 -0.430 41.647 1.00 47.06 99 ASP A C 1
ATOM 773 O O . ASP A 1 99 ? -34.752 -0.117 42.708 1.00 47.06 99 ASP A O 1
ATOM 777 N N . ASN A 1 100 ? -35.988 0.443 40.908 1.00 47.72 100 ASN A N 1
ATOM 778 C CA . ASN A 1 100 ? -36.354 1.842 41.188 1.00 47.72 100 ASN A CA 1
ATOM 779 C C . ASN A 1 100 ? -35.267 2.925 41.021 1.00 47.72 100 ASN A C 1
ATOM 781 O O . ASN A 1 100 ? -34.550 3.257 41.959 1.00 47.72 100 ASN A O 1
ATOM 785 N N . ILE A 1 101 ? -35.313 3.651 39.895 1.00 40.88 101 ILE A N 1
ATOM 786 C CA . ILE A 1 101 ? -35.830 5.042 39.805 1.00 40.88 101 ILE A CA 1
ATOM 787 C C . ILE A 1 101 ? -35.793 5.508 38.333 1.00 40.88 101 ILE A C 1
ATOM 789 O O . ILE A 1 101 ? -35.088 4.952 37.496 1.00 40.88 101 ILE A O 1
ATOM 793 N N . ALA A 1 102 ? -36.641 6.480 37.989 1.00 41.31 102 ALA A N 1
ATOM 794 C CA . ALA A 1 102 ? -36.926 6.894 36.619 1.00 41.31 102 ALA A CA 1
ATOM 795 C C . ALA A 1 102 ? -35.720 7.433 35.820 1.00 41.31 102 ALA A C 1
ATOM 797 O O . ALA A 1 102 ? -35.053 8.367 36.250 1.00 41.31 102 ALA A O 1
ATOM 798 N N . SER A 1 103 ? -35.588 6.943 34.581 1.00 50.84 103 SER A N 1
ATOM 799 C CA . SER A 1 103 ? -35.163 7.701 33.392 1.00 50.84 103 SER A CA 1
ATOM 800 C C . SER A 1 103 ? -34.005 8.705 33.570 1.00 50.84 103 SER A C 1
ATOM 802 O O . SER A 1 103 ? -34.204 9.910 33.392 1.00 50.84 103 SER A O 1
ATOM 804 N N . ASP A 1 104 ? -32.775 8.216 33.746 1.00 40.03 104 ASP A N 1
ATOM 805 C CA . ASP A 1 104 ? -31.609 8.911 33.179 1.00 40.03 104 ASP A CA 1
ATOM 806 C C . ASP A 1 104 ? -31.056 8.077 32.019 1.00 40.03 104 ASP A C 1
ATOM 808 O O . ASP A 1 104 ? -30.641 6.932 32.187 1.00 40.03 104 ASP A O 1
ATOM 812 N N . CYS A 1 105 ? -31.117 8.640 30.812 1.00 42.94 105 CYS A N 1
ATOM 813 C CA . CYS A 1 105 ? -30.554 8.025 29.615 1.00 42.94 105 CYS A CA 1
ATOM 814 C C . CYS A 1 105 ? -29.037 7.923 29.796 1.00 42.94 105 CYS A C 1
ATOM 816 O O . CYS A 1 105 ? -28.407 8.950 30.047 1.00 42.94 105 CYS A O 1
ATOM 818 N N . GLY A 1 106 ? -28.476 6.712 29.683 1.00 47.16 106 GLY A N 1
ATOM 819 C CA . GLY A 1 106 ? -27.095 6.378 30.045 1.00 47.16 106 GLY A CA 1
ATOM 820 C C . GLY A 1 106 ? -26.054 7.373 29.530 1.00 47.16 106 GLY A C 1
ATOM 821 O O . GLY A 1 106 ? -25.552 7.255 28.411 1.00 47.16 106 GLY A O 1
ATOM 822 N N . LYS A 1 107 ? -25.706 8.358 30.366 1.00 53.59 107 LYS A N 1
ATOM 823 C CA . LYS A 1 107 ? -24.680 9.350 30.051 1.00 53.59 107 LYS A CA 1
ATOM 824 C C . LYS A 1 107 ? -23.310 8.714 30.217 1.00 53.59 107 LYS A C 1
ATOM 826 O O . LYS A 1 107 ? -22.739 8.711 31.308 1.00 53.59 107 LYS A O 1
ATOM 831 N N . LEU A 1 108 ? -22.771 8.226 29.101 1.00 58.41 108 LEU A N 1
ATOM 832 C CA . LEU A 1 108 ? -21.339 7.999 28.939 1.00 58.41 108 LEU A CA 1
ATOM 833 C C . LEU A 1 108 ? -20.567 9.198 29.507 1.00 58.41 108 LEU A C 1
ATOM 835 O O . LEU A 1 108 ? -20.915 10.350 29.240 1.00 58.41 108 LEU A O 1
ATOM 839 N N . SER A 1 109 ? -19.526 8.919 30.296 1.00 64.94 109 SER A N 1
ATOM 840 C CA . SER A 1 109 ? -18.666 9.957 30.874 1.00 64.94 109 SER A CA 1
ATOM 841 C C . SER A 1 109 ? -18.194 10.923 29.777 1.00 64.94 109 SER A C 1
ATOM 843 O O . SER A 1 109 ? -17.715 10.434 28.751 1.00 64.94 109 SER A O 1
ATOM 845 N N . PRO A 1 110 ? -18.262 12.259 29.965 1.00 67.50 110 PRO A N 1
ATOM 846 C CA . PRO A 1 110 ? -17.809 13.226 28.957 1.00 67.50 110 PRO A CA 1
ATOM 847 C C . PRO A 1 110 ? -16.399 12.917 28.432 1.00 67.50 110 PRO A C 1
ATOM 849 O O . PRO A 1 110 ? -16.170 12.889 27.226 1.00 67.50 110 PRO A O 1
ATOM 852 N N . ASN A 1 111 ? -15.510 12.521 29.346 1.00 80.38 111 ASN A N 1
ATOM 853 C CA . ASN A 1 111 ? -14.128 12.132 29.075 1.00 80.38 111 ASN A CA 1
ATOM 854 C C . ASN A 1 111 ? -14.013 10.927 28.107 1.00 80.38 111 ASN A C 1
ATOM 856 O O . ASN A 1 111 ? -13.143 10.903 27.246 1.00 80.38 111 ASN A O 1
ATOM 860 N N . TYR A 1 112 ? -14.930 9.949 28.167 1.00 85.50 112 TYR A N 1
ATOM 861 C CA . TYR A 1 112 ? -14.927 8.816 27.227 1.00 85.50 112 TYR A CA 1
ATOM 862 C C . TYR A 1 112 ? -15.195 9.266 25.784 1.00 85.50 112 TYR A C 1
ATOM 864 O O . TYR A 1 112 ? -14.521 8.804 24.864 1.00 85.50 112 TYR A O 1
ATOM 872 N N . ASN A 1 113 ? -16.161 10.168 25.588 1.00 86.69 113 ASN A N 1
ATOM 873 C CA . ASN A 1 113 ? -16.498 10.673 24.258 1.00 86.69 113 ASN A CA 1
ATOM 874 C C . ASN A 1 113 ? -15.360 11.544 23.699 1.00 86.69 113 ASN A C 1
ATOM 876 O O . ASN A 1 113 ? -15.000 11.387 22.536 1.00 86.69 113 ASN A O 1
ATOM 880 N N . GLU A 1 114 ? -14.748 12.384 24.541 1.00 90.75 114 GLU A N 1
ATOM 881 C CA . GLU A 1 114 ? -13.575 13.199 24.191 1.00 90.75 114 GLU A CA 1
ATOM 882 C C . GLU A 1 114 ? -12.358 12.333 23.800 1.00 90.75 114 GLU A C 1
ATOM 884 O O . GLU A 1 114 ? -11.736 12.567 22.760 1.00 90.75 114 GLU A O 1
ATOM 889 N N . GLU A 1 115 ? -12.034 11.290 24.579 1.00 93.31 115 GLU A N 1
ATOM 890 C CA . GLU A 1 115 ? -10.957 10.348 24.238 1.00 93.31 115 GLU A CA 1
ATOM 891 C C . GLU A 1 115 ? -11.246 9.584 22.936 1.00 93.31 115 GLU A C 1
ATOM 893 O O . GLU A 1 115 ? -10.355 9.433 22.092 1.00 93.31 115 GLU A O 1
ATOM 898 N N . LEU A 1 116 ? -12.485 9.113 22.750 1.00 94.19 116 LEU A N 1
ATOM 899 C CA . LEU A 1 116 ? -12.900 8.398 21.544 1.00 94.19 116 LEU A CA 1
ATOM 900 C C . LEU A 1 116 ? -12.780 9.289 20.299 1.00 94.19 116 LEU A C 1
ATOM 902 O O . LEU A 1 116 ? -12.172 8.868 19.314 1.00 94.19 116 LEU A O 1
ATOM 906 N N . GLU A 1 117 ? -13.298 10.519 20.350 1.00 95.31 117 GLU A N 1
ATOM 907 C CA . GLU A 1 117 ? -13.214 11.485 19.249 1.00 95.31 117 GLU A CA 1
ATOM 908 C C . GLU A 1 117 ? -11.754 11.810 18.898 1.00 95.31 117 GLU A C 1
ATOM 910 O O . GLU A 1 117 ? -11.372 11.745 17.725 1.00 95.31 117 GLU A O 1
ATOM 915 N N . MET A 1 118 ? -10.901 12.040 19.906 1.00 96.94 118 MET A N 1
ATOM 916 C CA . MET A 1 118 ? -9.461 12.246 19.717 1.00 96.94 118 MET A CA 1
ATOM 917 C C . MET A 1 118 ? -8.796 11.068 18.981 1.00 96.94 118 MET A C 1
ATOM 919 O O . MET A 1 118 ? -8.006 11.280 18.052 1.00 96.94 118 MET A O 1
ATOM 923 N N . PHE A 1 119 ? -9.082 9.820 19.373 1.00 97.88 119 PHE A N 1
ATOM 924 C CA . PHE A 1 119 ? -8.492 8.656 18.703 1.00 97.88 119 PHE A CA 1
ATOM 925 C C . PHE A 1 119 ? -9.061 8.433 17.296 1.00 97.88 119 PHE A C 1
ATOM 927 O O . PHE A 1 119 ? -8.293 8.079 16.397 1.00 97.88 119 PHE A O 1
ATOM 934 N N . CYS A 1 120 ? -10.350 8.698 17.069 1.00 97.88 120 CYS A N 1
ATOM 935 C CA . CYS A 1 120 ? -10.964 8.665 15.739 1.00 97.88 120 CYS A CA 1
ATOM 936 C C . CYS A 1 120 ? -10.332 9.696 14.792 1.00 97.88 120 CYS A C 1
ATOM 938 O O . CYS A 1 120 ? -9.908 9.332 13.693 1.00 97.88 120 CYS A O 1
ATOM 940 N N . ALA A 1 121 ? -10.173 10.948 15.234 1.00 98.12 121 ALA A N 1
ATOM 941 C CA . ALA A 1 121 ? -9.523 12.006 14.458 1.00 98.12 121 ALA A CA 1
ATOM 942 C C . ALA A 1 121 ? -8.073 11.639 14.091 1.00 98.12 121 ALA A C 1
ATOM 944 O O . ALA A 1 121 ? -7.662 11.762 12.935 1.00 98.12 121 ALA A O 1
ATOM 945 N N . LYS A 1 122 ? -7.311 11.092 15.047 1.00 98.50 122 LYS A N 1
ATOM 946 C CA . LYS A 1 122 ? -5.936 10.620 14.814 1.00 98.50 122 LYS A CA 1
ATOM 947 C C . LYS A 1 122 ? -5.857 9.430 13.848 1.00 98.50 122 LYS A C 1
ATOM 949 O O . LYS A 1 122 ? -4.913 9.326 13.055 1.00 98.50 122 LYS A O 1
ATOM 954 N N . LEU A 1 123 ? -6.820 8.510 13.911 1.00 98.50 123 LEU A N 1
ATOM 955 C CA . LEU A 1 123 ? -6.877 7.374 12.991 1.00 98.50 123 LEU A CA 1
ATOM 956 C C . LEU A 1 123 ? -7.231 7.836 11.568 1.00 98.50 123 LEU A C 1
ATOM 958 O O . LEU A 1 123 ? -6.617 7.364 10.610 1.00 98.50 123 LEU A O 1
ATOM 962 N N . LEU A 1 124 ? -8.138 8.810 11.436 1.00 98.56 124 LEU A N 1
ATOM 963 C CA . LEU A 1 124 ? -8.481 9.448 10.164 1.00 98.56 124 LEU A CA 1
ATOM 964 C C . LEU A 1 124 ? -7.278 10.183 9.549 1.00 98.56 124 LEU A C 1
ATOM 966 O O . LEU A 1 124 ? -6.963 9.951 8.384 1.00 98.56 124 LEU A O 1
ATOM 970 N N . GLU A 1 125 ? -6.535 10.975 10.330 1.00 98.62 125 GLU A N 1
ATOM 971 C CA . GLU A 1 125 ? -5.294 11.625 9.872 1.00 98.62 125 GLU A CA 1
ATOM 972 C C . GLU A 1 125 ? -4.267 10.589 9.370 1.00 98.62 125 GLU A C 1
ATOM 974 O O . GLU A 1 125 ? -3.629 10.756 8.323 1.00 98.62 125 GLU A O 1
A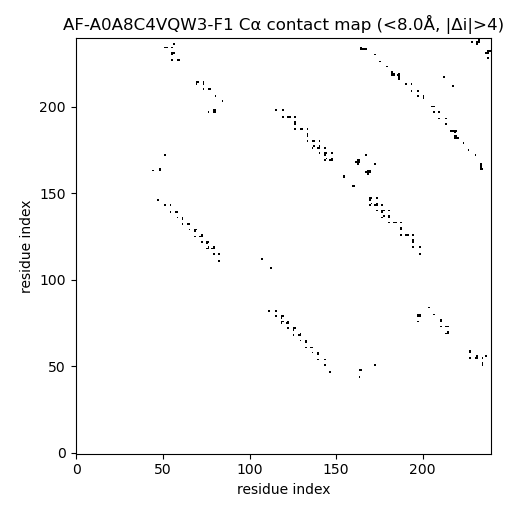TOM 979 N N . THR A 1 126 ? -4.134 9.471 10.091 1.00 98.62 126 THR A N 1
ATOM 980 C CA . THR A 1 126 ? -3.257 8.364 9.686 1.00 98.62 126 THR A CA 1
ATOM 981 C C . THR A 1 126 ? -3.705 7.772 8.348 1.00 98.62 126 THR A C 1
ATOM 983 O O . THR A 1 126 ? -2.878 7.606 7.448 1.00 98.62 126 THR A O 1
ATOM 986 N N . LEU A 1 127 ? -5.007 7.516 8.178 1.00 98.69 127 LEU A N 1
ATOM 987 C CA . LEU A 1 127 ? -5.597 7.003 6.940 1.00 98.69 127 LEU A CA 1
ATOM 988 C C . LEU A 1 127 ? -5.390 7.960 5.756 1.00 98.69 127 LEU A C 1
ATOM 990 O O . LEU A 1 127 ? -4.989 7.517 4.678 1.00 98.69 127 LEU A O 1
ATOM 994 N N . GLU A 1 128 ? -5.597 9.266 5.939 1.00 98.69 128 GLU A N 1
ATOM 995 C CA . GLU A 1 128 ? -5.311 10.262 4.900 1.00 98.69 128 GLU A CA 1
ATOM 996 C C . GLU A 1 128 ? -3.842 10.236 4.474 1.00 98.69 128 GLU A C 1
ATOM 998 O O . GLU A 1 128 ? -3.520 10.344 3.288 1.00 98.69 128 GLU A O 1
ATOM 1003 N N . ASN A 1 129 ? -2.930 10.097 5.435 1.00 98.69 129 ASN A N 1
ATOM 1004 C CA . ASN A 1 129 ? -1.504 10.017 5.154 1.00 98.69 129 ASN A CA 1
ATOM 1005 C C . ASN A 1 129 ? -1.143 8.714 4.419 1.00 98.69 129 ASN A C 1
ATOM 1007 O O . ASN A 1 129 ? -0.310 8.751 3.510 1.00 98.69 129 ASN A O 1
ATOM 1011 N N . MET A 1 130 ? -1.828 7.600 4.698 1.00 98.69 130 MET A N 1
ATOM 1012 C CA . MET A 1 130 ? -1.716 6.360 3.914 1.00 98.69 130 MET A CA 1
ATOM 1013 C C . MET A 1 130 ? -2.283 6.525 2.492 1.00 98.69 130 MET A C 1
ATOM 1015 O O . MET A 1 130 ? -1.641 6.107 1.527 1.00 98.69 130 MET A O 1
ATOM 1019 N N . ALA A 1 131 ? -3.405 7.228 2.317 1.00 98.69 131 ALA A N 1
ATOM 1020 C CA . ALA A 1 131 ? -3.945 7.558 0.994 1.00 98.69 131 ALA A CA 1
ATOM 1021 C C . ALA A 1 131 ? -2.977 8.443 0.177 1.00 98.69 131 ALA A C 1
ATOM 1023 O O . ALA A 1 131 ? -2.744 8.185 -1.005 1.00 98.69 131 ALA A O 1
ATOM 1024 N N . LYS A 1 132 ? -2.309 9.419 0.814 1.00 98.69 132 LYS A N 1
ATOM 1025 C CA . LYS A 1 132 ? -1.238 10.232 0.195 1.00 98.69 132 LYS A CA 1
ATOM 1026 C C . LYS A 1 132 ? -0.020 9.386 -0.225 1.00 98.69 132 LYS A C 1
ATOM 1028 O O . LYS A 1 132 ? 0.689 9.779 -1.152 1.00 98.69 132 LYS A O 1
ATOM 1033 N N . ILE A 1 133 ? 0.249 8.247 0.427 1.00 98.62 133 ILE A N 1
ATOM 1034 C CA . ILE A 1 133 ? 1.272 7.272 -0.005 1.00 98.62 133 ILE A CA 1
ATOM 1035 C C . ILE A 1 133 ? 0.776 6.464 -1.212 1.00 98.62 133 ILE A C 1
ATOM 1037 O O . ILE A 1 133 ? 1.494 6.374 -2.208 1.00 98.62 133 ILE A O 1
ATOM 1041 N N . GLN A 1 134 ? -0.458 5.956 -1.177 1.00 98.50 134 GLN A N 1
ATOM 1042 C CA . GLN A 1 134 ? -1.048 5.187 -2.281 1.00 98.50 134 GLN A CA 1
ATOM 1043 C C . GLN A 1 134 ? -1.129 6.014 -3.583 1.00 98.50 134 GLN A C 1
ATOM 1045 O O . GLN A 1 134 ? -0.706 5.540 -4.638 1.00 98.50 134 GLN A O 1
ATOM 1050 N N . GLN A 1 135 ? -1.498 7.297 -3.508 1.00 98.56 135 GLN A N 1
ATOM 1051 C CA . GLN A 1 135 ? -1.452 8.219 -4.657 1.00 98.56 135 GLN A CA 1
ATOM 1052 C C . GLN A 1 135 ? -0.035 8.439 -5.218 1.00 98.56 135 GLN A C 1
ATOM 1054 O O . GLN A 1 135 ? 0.132 8.745 -6.400 1.00 98.56 135 GLN A O 1
ATOM 1059 N N . LYS A 1 136 ? 1.016 8.327 -4.391 1.00 98.69 136 LYS A N 1
ATOM 1060 C CA . LYS A 1 136 ? 2.409 8.396 -4.871 1.00 98.69 136 LYS A CA 1
ATOM 1061 C C . LYS A 1 136 ? 2.802 7.104 -5.584 1.00 98.69 136 LYS A C 1
ATOM 1063 O O . LYS A 1 136 ? 3.435 7.183 -6.631 1.00 98.69 136 LYS A O 1
ATOM 1068 N N . MET A 1 137 ? 2.360 5.948 -5.087 1.00 98.56 137 MET A N 1
ATOM 1069 C CA . MET A 1 137 ? 2.536 4.655 -5.761 1.00 98.56 137 MET A CA 1
ATOM 1070 C C . MET A 1 137 ? 1.860 4.641 -7.145 1.00 98.56 137 MET A C 1
ATOM 1072 O O . MET A 1 137 ? 2.488 4.248 -8.126 1.00 98.56 137 MET A O 1
ATOM 1076 N N . GLU A 1 138 ? 0.632 5.162 -7.266 1.00 98.44 138 GLU A N 1
ATOM 1077 C CA . GLU A 1 138 ? -0.051 5.336 -8.564 1.00 98.44 138 GLU A CA 1
ATOM 1078 C C . GLU A 1 138 ? 0.745 6.222 -9.540 1.00 98.44 138 GLU A C 1
ATOM 1080 O O . GLU A 1 138 ? 0.832 5.917 -10.733 1.00 98.44 138 GLU A O 1
ATOM 1085 N N . LYS A 1 139 ? 1.382 7.293 -9.045 1.00 98.44 139 LYS A N 1
ATOM 1086 C CA . LYS A 1 139 ? 2.245 8.172 -9.854 1.00 98.44 139 LYS A CA 1
ATOM 1087 C C . LYS A 1 139 ? 3.528 7.476 -10.315 1.00 98.44 139 LYS A C 1
ATOM 1089 O O . LYS A 1 139 ? 3.923 7.677 -11.464 1.00 98.44 139 LYS A O 1
ATOM 1094 N N . LEU A 1 140 ? 4.151 6.638 -9.479 1.00 98.12 140 LEU A N 1
ATOM 1095 C CA . LEU A 1 140 ? 5.296 5.813 -9.893 1.00 98.12 140 LEU A CA 1
ATOM 1096 C C . LEU A 1 140 ? 4.887 4.832 -10.997 1.00 98.12 140 LEU A C 1
ATOM 1098 O O . LEU A 1 140 ? 5.511 4.821 -12.056 1.00 98.12 140 LEU A O 1
ATOM 1102 N N . CYS A 1 141 ? 3.791 4.090 -10.803 1.00 97.94 141 CYS A N 1
ATOM 1103 C CA . CYS A 1 141 ? 3.252 3.170 -11.809 1.00 97.94 141 CYS A CA 1
ATOM 1104 C C . CYS A 1 141 ? 2.933 3.881 -13.136 1.00 97.94 141 CYS A C 1
ATOM 1106 O O . CYS A 1 141 ? 3.340 3.417 -14.201 1.00 97.94 141 CYS A O 1
ATOM 1108 N N . SER A 1 142 ? 2.260 5.035 -13.079 1.00 97.94 142 SER A N 1
ATOM 1109 C CA . SER A 1 142 ? 1.932 5.847 -14.264 1.00 97.94 142 SER A CA 1
ATOM 1110 C C . SER A 1 142 ? 3.184 6.349 -14.986 1.00 97.94 142 SER A C 1
ATOM 1112 O O . SER A 1 142 ? 3.227 6.368 -16.214 1.00 97.94 142 SER A O 1
ATOM 1114 N N . THR A 1 143 ? 4.230 6.704 -14.233 1.00 96.62 143 THR A N 1
ATOM 1115 C CA . THR A 1 143 ? 5.524 7.104 -14.802 1.00 96.62 143 THR A CA 1
ATOM 1116 C C . THR A 1 143 ? 6.186 5.938 -15.533 1.00 96.62 143 THR A C 1
ATOM 1118 O O . THR A 1 143 ? 6.606 6.099 -16.676 1.00 96.62 143 THR A O 1
ATOM 1121 N N . THR A 1 144 ? 6.244 4.755 -14.916 1.00 94.88 144 THR A N 1
ATOM 1122 C CA . THR A 1 144 ? 6.821 3.558 -15.547 1.00 94.88 144 THR A CA 1
ATOM 1123 C C . THR A 1 144 ? 6.027 3.142 -16.791 1.00 94.88 144 THR A C 1
ATOM 1125 O O . THR A 1 144 ? 6.634 2.800 -17.805 1.00 94.88 144 THR A O 1
ATOM 1128 N N . LYS A 1 145 ? 4.688 3.269 -16.776 1.00 95.94 145 LYS A N 1
ATOM 1129 C CA . LYS A 1 145 ? 3.854 3.070 -17.973 1.00 95.94 145 LYS A CA 1
ATOM 1130 C C . LYS A 1 145 ? 4.231 4.041 -19.096 1.00 95.94 145 LYS A C 1
ATOM 1132 O O . LYS A 1 145 ? 4.468 3.602 -20.214 1.00 95.94 145 LYS A O 1
ATOM 1137 N N . GLY A 1 146 ? 4.352 5.337 -18.795 1.00 94.44 146 GLY A N 1
ATOM 1138 C CA . GLY A 1 146 ? 4.741 6.347 -19.785 1.00 94.44 146 GLY A CA 1
ATOM 1139 C C . GLY A 1 146 ? 6.113 6.082 -20.419 1.00 94.44 146 GLY A C 1
ATOM 1140 O O . GLY A 1 146 ? 6.308 6.380 -21.594 1.00 94.44 146 GLY A O 1
ATOM 1141 N N . ILE A 1 147 ? 7.041 5.462 -19.681 1.00 91.88 147 ILE A N 1
ATOM 1142 C CA . ILE A 1 147 ? 8.327 5.007 -20.229 1.00 91.88 147 ILE A CA 1
ATOM 1143 C C . ILE A 1 147 ? 8.134 3.797 -21.163 1.00 91.88 147 ILE A C 1
ATOM 1145 O O . ILE A 1 147 ? 8.700 3.790 -22.253 1.00 91.88 147 ILE A O 1
ATOM 1149 N N . CYS A 1 148 ? 7.294 2.819 -20.801 1.00 89.75 148 CYS A N 1
ATOM 1150 C CA . CYS A 1 148 ? 6.960 1.680 -21.675 1.00 89.75 148 CYS A CA 1
ATOM 1151 C C . CYS A 1 148 ? 6.294 2.122 -22.990 1.00 89.75 148 CYS A C 1
ATOM 1153 O O . CYS A 1 148 ? 6.608 1.593 -24.060 1.00 89.75 148 CYS A O 1
ATOM 1155 N N . ASP A 1 149 ? 5.378 3.091 -22.905 1.00 90.44 149 ASP A N 1
ATOM 1156 C CA . ASP A 1 149 ? 4.682 3.669 -24.057 1.00 90.44 149 ASP A CA 1
ATOM 1157 C C . ASP A 1 149 ? 5.689 4.398 -24.977 1.00 90.44 149 ASP A C 1
ATOM 1159 O O . ASP A 1 149 ? 5.697 4.184 -26.191 1.00 90.44 149 ASP A O 1
ATOM 1163 N N . LEU A 1 150 ? 6.595 5.199 -24.394 1.00 88.25 150 LEU A N 1
ATOM 1164 C CA . LEU A 1 150 ? 7.647 5.931 -25.113 1.00 88.25 150 LEU A CA 1
ATOM 1165 C C . LEU A 1 150 ? 8.662 5.002 -25.796 1.00 88.25 150 LEU A C 1
ATOM 1167 O O . LEU A 1 150 ? 9.048 5.244 -26.939 1.00 88.25 150 LEU A O 1
ATOM 1171 N N . GLU A 1 151 ? 9.096 3.939 -25.117 1.00 84.88 151 GLU A N 1
ATOM 1172 C CA . GLU A 1 151 ? 9.945 2.912 -2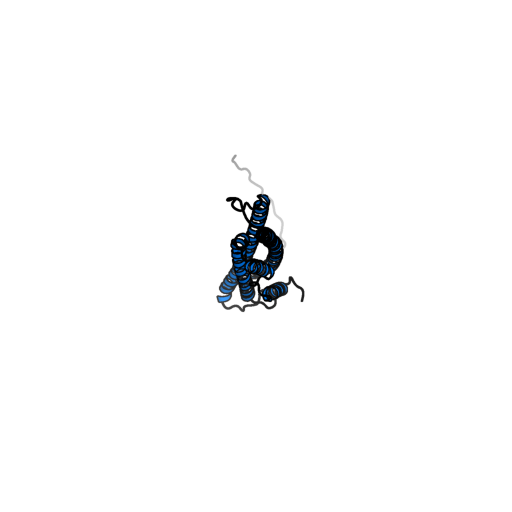5.725 1.00 84.88 151 GLU A CA 1
ATOM 1173 C C . GLU A 1 151 ? 9.236 2.226 -26.887 1.00 84.88 151 GLU A C 1
ATOM 1175 O O . GLU A 1 151 ? 9.813 2.100 -27.965 1.00 84.88 151 GLU A O 1
ATOM 1180 N N . THR A 1 152 ? 7.979 1.815 -26.701 1.00 83.94 152 THR A N 1
ATOM 1181 C CA . THR A 1 152 ? 7.220 1.114 -27.746 1.00 83.94 152 THR A CA 1
ATOM 1182 C C . THR A 1 152 ? 7.113 1.968 -29.011 1.00 83.94 152 THR A C 1
ATOM 1184 O O . THR A 1 152 ? 7.475 1.486 -30.083 1.00 83.94 152 THR A O 1
ATOM 1187 N N . TYR A 1 153 ? 6.798 3.260 -28.874 1.00 82.75 153 TYR A N 1
ATOM 1188 C CA . TYR A 1 153 ? 6.809 4.227 -29.979 1.00 82.75 153 TYR A CA 1
ATOM 1189 C C . TYR A 1 153 ? 8.178 4.363 -30.680 1.00 82.75 153 TYR A C 1
ATOM 1191 O O . TYR A 1 153 ? 8.253 4.578 -31.889 1.00 82.75 153 TYR A O 1
ATOM 1199 N N . HIS A 1 154 ? 9.290 4.239 -29.949 1.00 75.94 154 HIS A N 1
ATOM 1200 C CA . HIS A 1 154 ? 10.626 4.270 -30.551 1.00 75.94 154 HIS A CA 1
ATOM 1201 C C . HIS A 1 154 ? 11.001 2.961 -31.269 1.00 75.94 154 HIS A C 1
ATOM 1203 O O . HIS A 1 154 ? 11.665 3.023 -32.307 1.00 75.94 154 HIS A O 1
ATOM 1209 N N . TYR A 1 155 ? 10.566 1.804 -30.759 1.00 69.56 155 TYR A N 1
ATOM 1210 C CA . TYR A 1 155 ? 10.923 0.479 -31.287 1.00 69.56 155 TYR A CA 1
ATOM 1211 C C . TYR A 1 155 ? 9.989 -0.058 -32.386 1.00 69.56 155 TYR A C 1
ATOM 1213 O O . TYR A 1 155 ? 10.360 -1.015 -33.062 1.00 69.56 155 TYR A O 1
ATOM 1221 N N . GLU A 1 156 ? 8.844 0.580 -32.660 1.00 62.22 156 GLU A N 1
ATOM 1222 C CA . GLU A 1 156 ? 8.001 0.275 -33.837 1.00 62.22 156 GLU A CA 1
ATOM 1223 C C . GLU A 1 156 ? 8.746 0.418 -35.185 1.00 62.22 156 GLU A C 1
ATOM 1225 O O . GLU A 1 156 ? 8.314 -0.137 -36.191 1.00 62.22 156 GLU A O 1
ATOM 1230 N N . ASN A 1 157 ? 9.913 1.079 -35.201 1.00 58.16 157 ASN A N 1
ATOM 1231 C CA . ASN A 1 157 ? 10.797 1.193 -36.368 1.00 58.16 157 ASN A CA 1
ATOM 1232 C C . ASN A 1 157 ? 11.843 0.058 -36.511 1.00 58.16 157 ASN A C 1
ATOM 1234 O O . ASN A 1 157 ? 12.745 0.170 -37.340 1.00 58.16 157 ASN A O 1
ATOM 1238 N N . GLY A 1 158 ? 11.727 -1.037 -35.748 1.00 51.72 158 GLY A N 1
ATOM 1239 C CA . GLY A 1 158 ? 12.386 -2.318 -36.064 1.00 51.72 158 GLY A CA 1
ATOM 1240 C C . GLY A 1 158 ? 13.740 -2.608 -35.404 1.00 51.72 158 GLY A C 1
ATOM 1241 O O . GLY A 1 158 ? 14.412 -3.548 -35.824 1.00 51.72 158 GLY A O 1
ATOM 1242 N N . ASP A 1 159 ? 14.147 -1.846 -34.387 1.00 58.03 159 ASP A N 1
ATOM 1243 C CA . ASP A 1 159 ? 15.401 -2.096 -33.658 1.00 58.03 159 ASP A CA 1
ATOM 1244 C C . ASP A 1 159 ? 15.210 -3.077 -32.483 1.00 58.03 159 ASP A C 1
ATOM 1246 O O . ASP A 1 159 ? 14.145 -3.132 -31.859 1.00 58.03 159 ASP A O 1
ATOM 1250 N N . CYS A 1 160 ? 16.238 -3.868 -32.167 1.00 53.81 160 CYS A N 1
ATOM 1251 C CA . CYS A 1 160 ? 16.133 -4.936 -31.165 1.00 53.81 160 CYS A CA 1
ATOM 1252 C C . CYS A 1 160 ? 15.964 -4.377 -29.736 1.00 53.81 160 CYS A C 1
ATOM 1254 O O . CYS A 1 160 ? 16.712 -3.493 -29.311 1.00 53.81 160 CYS A O 1
ATOM 1256 N N . ARG A 1 161 ? 15.008 -4.922 -28.965 1.00 63.75 161 ARG A N 1
ATOM 1257 C CA . ARG A 1 161 ? 14.750 -4.530 -27.565 1.00 63.75 161 ARG A CA 1
ATOM 1258 C C . ARG A 1 161 ? 15.855 -5.030 -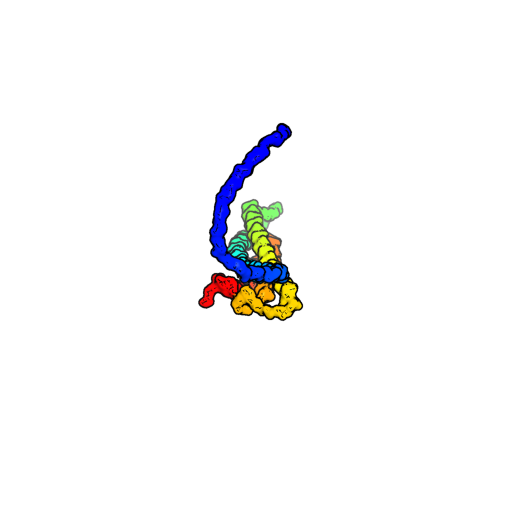26.625 1.00 63.75 161 ARG A C 1
ATOM 1260 O O . ARG A 1 161 ? 15.685 -6.029 -25.929 1.00 63.75 161 ARG A O 1
ATOM 1267 N N . THR A 1 162 ? 16.971 -4.312 -26.565 1.00 62.97 162 THR A N 1
ATOM 1268 C CA . THR A 1 162 ? 17.962 -4.473 -25.491 1.00 62.97 162 THR A CA 1
ATOM 1269 C C . THR A 1 162 ? 17.352 -3.991 -24.166 1.00 62.97 162 THR A C 1
ATOM 1271 O O . THR A 1 162 ? 16.868 -2.857 -24.126 1.00 62.97 162 THR A O 1
ATOM 1274 N N . PRO A 1 163 ? 17.363 -4.793 -23.083 1.00 66.25 163 PRO A N 1
ATOM 1275 C CA . PRO A 1 163 ? 16.921 -4.343 -21.763 1.00 66.25 163 PRO A CA 1
ATOM 1276 C C . PRO A 1 163 ? 17.654 -3.072 -21.308 1.00 66.25 163 PRO A C 1
ATOM 1278 O O . PRO A 1 163 ? 18.853 -2.924 -21.539 1.00 66.25 163 PRO A O 1
ATOM 1281 N N . LEU A 1 164 ? 16.952 -2.160 -20.623 1.00 69.75 164 LEU A N 1
ATOM 1282 C CA . LEU A 1 164 ? 17.581 -0.979 -20.006 1.00 69.75 164 LEU A CA 1
ATOM 1283 C C . LEU A 1 164 ? 18.483 -1.330 -18.807 1.00 69.75 164 LEU A C 1
ATOM 1285 O O . LEU A 1 164 ? 19.272 -0.492 -18.367 1.00 69.75 164 LEU A O 1
ATOM 1289 N N . PHE A 1 165 ? 18.330 -2.541 -18.270 1.00 77.31 165 PHE A N 1
ATOM 1290 C CA . PHE A 1 165 ? 19.001 -3.057 -17.081 1.00 77.31 165 PHE A CA 1
ATOM 1291 C C . PHE A 1 165 ? 19.625 -4.436 -17.376 1.00 77.31 165 PHE A C 1
ATOM 1293 O O . PHE A 1 165 ? 20.045 -4.691 -18.503 1.00 77.31 165 PHE A O 1
ATOM 1300 N N . HIS A 1 166 ? 19.748 -5.305 -16.375 1.00 74.81 166 HIS A N 1
ATOM 1301 C CA . HIS A 1 166 ? 20.456 -6.580 -16.474 1.00 74.81 166 HIS A CA 1
ATOM 1302 C C . HIS A 1 166 ? 19.640 -7.648 -17.213 1.00 74.81 166 HIS A C 1
ATOM 1304 O O . HIS A 1 166 ? 20.144 -8.294 -18.131 1.00 74.81 166 HIS A O 1
ATOM 1310 N N . THR A 1 167 ? 18.391 -7.854 -16.791 1.00 84.25 167 THR A N 1
ATOM 1311 C CA . THR A 1 167 ? 17.528 -8.958 -17.234 1.00 84.25 167 THR A CA 1
ATOM 1312 C C . THR A 1 167 ? 16.073 -8.550 -17.472 1.00 84.25 167 THR A C 1
ATOM 1314 O O . THR A 1 167 ? 15.375 -9.225 -18.229 1.00 84.25 167 THR A O 1
ATOM 1317 N N . TRP A 1 168 ? 15.593 -7.454 -16.873 1.00 89.38 168 TRP A N 1
ATOM 1318 C CA . TRP A 1 168 ? 14.185 -7.056 -16.964 1.00 89.38 168 TRP A CA 1
ATOM 1319 C C . TRP A 1 168 ? 13.922 -6.150 -18.177 1.00 89.38 168 TRP A C 1
ATOM 1321 O O . TRP A 1 168 ? 14.550 -5.092 -18.305 1.00 89.38 168 TRP A O 1
ATOM 1331 N N . PRO A 1 169 ? 12.936 -6.475 -19.035 1.00 88.94 169 PRO A N 1
ATOM 1332 C CA . PRO A 1 169 ? 12.388 -5.502 -19.968 1.00 88.94 169 PRO A CA 1
ATOM 1333 C C . PRO A 1 169 ? 11.584 -4.441 -19.203 1.00 88.94 169 PRO A C 1
ATOM 1335 O O . PRO A 1 169 ? 10.969 -4.721 -18.171 1.00 88.94 169 PRO A O 1
ATOM 1338 N N . THR A 1 170 ? 11.515 -3.225 -19.741 1.00 89.75 170 THR A N 1
ATOM 1339 C CA . THR A 1 170 ? 10.792 -2.098 -19.127 1.00 89.75 170 THR A CA 1
ATOM 1340 C C . THR A 1 170 ? 9.311 -2.397 -18.864 1.00 89.75 170 THR A C 1
ATOM 1342 O O . THR A 1 170 ? 8.764 -1.962 -17.850 1.00 89.75 170 THR A O 1
ATOM 1345 N N . THR A 1 171 ? 8.678 -3.229 -19.699 1.00 91.50 171 THR A N 1
ATOM 1346 C CA . THR A 1 171 ? 7.300 -3.707 -19.489 1.00 91.50 171 THR A CA 1
ATOM 1347 C C . THR A 1 171 ? 7.128 -4.445 -18.162 1.00 91.50 171 THR A C 1
ATOM 1349 O O . THR A 1 171 ? 6.141 -4.219 -17.468 1.00 91.50 171 THR A O 1
ATOM 1352 N N . TYR A 1 172 ? 8.116 -5.242 -17.744 1.00 93.62 172 TYR A N 1
ATOM 1353 C CA . TYR A 1 172 ? 8.036 -5.998 -16.497 1.00 93.62 172 TYR A CA 1
ATOM 1354 C C . TYR A 1 172 ? 8.149 -5.082 -15.266 1.00 93.62 172 TYR A C 1
ATOM 1356 O O . TYR A 1 172 ? 7.419 -5.258 -14.293 1.00 93.62 172 TYR A O 1
ATOM 1364 N N . PHE A 1 173 ? 8.939 -4.000 -15.335 1.00 95.06 173 PHE A N 1
ATOM 1365 C CA . PHE A 1 173 ? 8.908 -2.948 -14.306 1.00 95.06 173 PHE A CA 1
ATOM 1366 C C . PHE A 1 173 ? 7.521 -2.308 -14.157 1.00 95.06 173 PHE A C 1
ATOM 1368 O O . PHE A 1 173 ? 7.112 -1.981 -13.035 1.00 95.06 173 PHE A O 1
ATOM 1375 N N . TYR A 1 174 ? 6.799 -2.109 -15.266 1.00 96.19 174 TYR A N 1
ATOM 1376 C CA . TYR A 1 174 ? 5.425 -1.610 -15.235 1.00 96.19 174 TYR A CA 1
ATOM 1377 C C . TYR A 1 174 ? 4.463 -2.645 -14.643 1.00 96.19 174 TYR A C 1
ATOM 1379 O O . TYR A 1 174 ? 3.726 -2.294 -13.727 1.00 96.19 174 TYR A O 1
ATOM 1387 N N . GLU A 1 175 ? 4.510 -3.904 -15.083 1.00 97.25 175 GLU A N 1
ATOM 1388 C CA . GLU A 1 175 ? 3.674 -4.993 -14.555 1.00 97.25 175 GLU A CA 1
ATOM 1389 C C . GLU A 1 175 ? 3.831 -5.152 -13.036 1.00 97.25 175 GLU A C 1
ATOM 1391 O O . GLU A 1 175 ? 2.837 -5.205 -12.306 1.00 97.25 175 GLU A O 1
ATOM 1396 N N . VAL A 1 176 ? 5.072 -5.137 -12.538 1.00 97.62 176 VAL A N 1
ATOM 1397 C CA . VAL A 1 176 ? 5.358 -5.192 -11.100 1.00 97.62 176 VAL A CA 1
ATOM 1398 C C . VAL A 1 176 ? 4.842 -3.944 -10.379 1.00 97.62 176 VAL A C 1
ATOM 1400 O O . VAL A 1 176 ? 4.160 -4.070 -9.360 1.00 97.62 176 VAL A O 1
ATOM 1403 N N . SER A 1 177 ? 5.104 -2.744 -10.914 1.00 97.75 177 SER A N 1
ATOM 1404 C CA . SER A 1 177 ? 4.593 -1.488 -10.334 1.00 97.75 177 SER A CA 1
ATOM 1405 C C . SER A 1 177 ? 3.062 -1.479 -10.263 1.00 97.75 177 SER A C 1
ATOM 1407 O O . SER A 1 177 ? 2.497 -1.084 -9.248 1.00 97.75 177 SER A O 1
ATOM 1409 N N . PHE A 1 178 ? 2.390 -1.959 -11.311 1.00 98.25 178 PHE A N 1
ATOM 1410 C CA . PHE A 1 178 ? 0.937 -2.053 -11.394 1.00 98.25 178 PHE A CA 1
ATOM 1411 C C . PHE A 1 178 ? 0.374 -3.053 -10.380 1.00 98.25 178 PHE A C 1
ATOM 1413 O O . PHE A 1 178 ? -0.543 -2.708 -9.629 1.00 98.25 178 PHE A O 1
ATOM 1420 N N . LYS A 1 179 ? 0.959 -4.259 -10.288 1.00 98.19 179 LYS A N 1
ATOM 1421 C CA . LYS A 1 179 ? 0.528 -5.275 -9.316 1.00 98.19 179 LYS A CA 1
ATOM 1422 C C . LYS A 1 179 ? 0.654 -4.759 -7.879 1.00 98.19 179 LYS A C 1
ATOM 1424 O O . LYS A 1 179 ? -0.280 -4.926 -7.096 1.00 98.19 179 LYS A O 1
ATOM 1429 N N . LEU A 1 180 ? 1.766 -4.094 -7.546 1.00 98.31 180 LEU A N 1
ATOM 1430 C CA . LEU A 1 180 ? 1.955 -3.453 -6.239 1.00 98.31 180 LEU A CA 1
ATOM 1431 C C . LEU A 1 180 ? 0.893 -2.369 -5.993 1.00 98.31 180 LEU A C 1
ATOM 1433 O O . LEU A 1 180 ? 0.220 -2.400 -4.964 1.00 98.31 180 LEU A O 1
ATOM 1437 N N . THR A 1 181 ? 0.689 -1.444 -6.940 1.00 98.31 181 THR A N 1
ATOM 1438 C CA . THR A 1 181 ? -0.314 -0.373 -6.815 1.00 98.31 181 THR A CA 1
ATOM 1439 C C . THR A 1 181 ? -1.715 -0.922 -6.533 1.00 98.31 181 THR A C 1
ATOM 1441 O O . THR A 1 181 ? -2.395 -0.409 -5.644 1.00 98.31 181 THR A O 1
ATOM 1444 N N . GLU A 1 182 ? -2.146 -1.972 -7.235 1.00 98.44 182 GLU A N 1
ATOM 1445 C CA . GLU A 1 182 ? -3.483 -2.552 -7.056 1.00 98.44 182 GLU A CA 1
ATOM 1446 C C . GLU A 1 182 ? -3.658 -3.287 -5.711 1.00 98.44 182 GLU A C 1
ATOM 1448 O O . GLU A 1 182 ? -4.756 -3.246 -5.152 1.00 98.44 182 GLU A O 1
ATOM 1453 N N . MET A 1 183 ? -2.603 -3.880 -5.129 1.00 98.44 183 MET A N 1
ATOM 1454 C CA . MET A 1 183 ? -2.644 -4.392 -3.744 1.00 98.44 183 MET A CA 1
ATOM 1455 C C . MET A 1 183 ? -2.906 -3.257 -2.744 1.00 98.44 183 MET A C 1
ATOM 1457 O O . MET A 1 183 ? -3.896 -3.279 -2.010 1.00 98.44 183 MET A O 1
ATOM 1461 N N . TYR A 1 184 ? -2.069 -2.213 -2.770 1.00 98.56 184 TYR A N 1
ATOM 1462 C CA . TYR A 1 184 ? -2.181 -1.064 -1.862 1.00 98.56 184 TYR A CA 1
ATOM 1463 C C . TYR A 1 184 ? -3.499 -0.289 -2.033 1.00 98.56 184 TYR A C 1
ATOM 1465 O O . TYR A 1 184 ? -4.036 0.260 -1.071 1.00 98.56 184 TYR A O 1
ATOM 1473 N N . LYS A 1 185 ? -4.065 -0.281 -3.244 1.00 98.56 185 LYS A N 1
ATOM 1474 C CA . LYS A 1 185 ? -5.368 0.324 -3.559 1.00 98.56 185 LYS A CA 1
ATOM 1475 C C . LYS A 1 185 ? -6.563 -0.470 -3.026 1.00 98.56 185 LYS A C 1
ATOM 1477 O O . LYS A 1 185 ? -7.582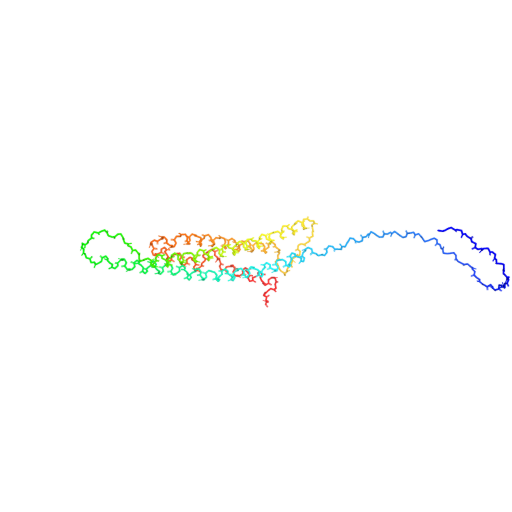 0.127 -2.684 1.00 98.56 185 LYS A O 1
ATOM 1482 N N . LYS A 1 186 ? -6.465 -1.800 -2.946 1.00 98.62 186 LYS A N 1
ATOM 1483 C CA . LYS A 1 186 ? -7.468 -2.631 -2.258 1.00 98.62 186 LYS A CA 1
ATOM 1484 C C . LYS A 1 186 ? -7.346 -2.473 -0.743 1.00 98.62 186 LYS A C 1
ATOM 1486 O O . LYS A 1 186 ? -8.351 -2.246 -0.076 1.00 98.62 186 LYS A O 1
ATOM 1491 N N . GLU A 1 187 ? -6.120 -2.477 -0.225 1.00 98.75 187 GLU A N 1
ATOM 1492 C CA . GLU A 1 187 ? -5.858 -2.310 1.206 1.00 98.75 187 GLU A CA 1
ATOM 1493 C C . GLU A 1 187 ? -6.319 -0.939 1.735 1.00 98.75 187 GLU A C 1
ATOM 1495 O O . GLU A 1 187 ? -6.976 -0.879 2.771 1.00 98.75 187 GLU A O 1
ATOM 1500 N N . ILE A 1 188 ? -6.075 0.172 1.019 1.00 98.50 188 ILE A N 1
ATOM 1501 C CA . ILE A 1 188 ? -6.547 1.493 1.481 1.00 98.50 188 ILE A CA 1
ATOM 1502 C C . ILE A 1 188 ? -8.081 1.577 1.548 1.00 98.50 188 ILE A C 1
ATOM 1504 O O . ILE A 1 188 ? -8.607 2.224 2.448 1.00 98.50 188 ILE A O 1
ATOM 1508 N N . ARG A 1 189 ? -8.803 0.883 0.653 1.00 98.62 189 ARG A N 1
ATOM 1509 C CA . ARG A 1 189 ? -10.277 0.811 0.674 1.00 98.62 189 ARG A CA 1
ATOM 1510 C C . ARG A 1 189 ? -10.789 0.038 1.887 1.00 98.62 189 ARG A C 1
ATOM 1512 O O . ARG A 1 189 ? -11.717 0.494 2.542 1.00 98.62 189 ARG A O 1
ATOM 1519 N N . LEU A 1 190 ? -10.148 -1.081 2.228 1.00 98.75 190 LEU A N 1
ATOM 1520 C CA . LEU A 1 190 ? -10.442 -1.814 3.462 1.00 98.75 190 LEU A CA 1
ATOM 1521 C C . LEU A 1 190 ? -10.230 -0.928 4.695 1.00 98.75 190 LEU A C 1
ATOM 1523 O O . LEU A 1 190 ? -11.102 -0.845 5.557 1.00 98.75 190 LEU A O 1
ATOM 1527 N N . LYS A 1 191 ? -9.093 -0.224 4.761 1.00 98.69 191 LYS A N 1
ATOM 1528 C CA . LYS A 1 191 ? -8.788 0.681 5.877 1.00 98.69 191 LYS A CA 1
ATOM 1529 C C . LYS A 1 191 ? -9.758 1.869 5.951 1.00 98.69 191 LYS A C 1
ATOM 1531 O O . LYS A 1 191 ? -10.097 2.276 7.057 1.00 98.69 191 LYS A O 1
ATOM 1536 N N . GLN A 1 192 ? -10.265 2.372 4.820 1.00 98.62 192 GLN A N 1
ATOM 1537 C CA . GLN A 1 192 ? -11.351 3.364 4.782 1.00 98.62 192 GLN A CA 1
ATOM 1538 C C . GLN A 1 192 ? -12.628 2.840 5.452 1.00 98.62 192 GLN A C 1
ATOM 1540 O O . GLN A 1 192 ? -13.137 3.502 6.354 1.00 98.62 192 GLN A O 1
ATOM 1545 N N . THR A 1 193 ? -13.093 1.642 5.084 1.00 98.44 193 THR A N 1
ATOM 1546 C CA . THR A 1 193 ? -14.263 1.011 5.723 1.00 98.44 193 THR A CA 1
ATOM 1547 C C . THR A 1 193 ? -14.037 0.779 7.218 1.00 98.44 193 THR A C 1
ATOM 1549 O O . THR A 1 193 ? -14.900 1.108 8.023 1.00 98.44 193 THR A O 1
ATOM 1552 N N . ILE A 1 194 ? -12.856 0.296 7.625 1.00 98.38 194 ILE A N 1
ATOM 1553 C CA . ILE A 1 194 ? -12.541 0.101 9.051 1.00 98.38 194 ILE A CA 1
ATOM 1554 C C . ILE A 1 194 ? -12.647 1.421 9.831 1.00 98.38 194 ILE A C 1
ATOM 1556 O O . ILE A 1 194 ? -13.268 1.443 10.889 1.00 98.38 194 ILE A O 1
ATOM 1560 N N . VAL A 1 195 ? -12.092 2.528 9.320 1.00 98.25 195 VAL A N 1
ATOM 1561 C CA . VAL A 1 195 ? -12.176 3.842 9.993 1.00 98.25 195 VAL A CA 1
ATOM 1562 C C . VAL A 1 195 ? -13.613 4.346 10.105 1.00 98.25 195 VAL A C 1
ATOM 1564 O O . VAL A 1 195 ? -13.952 4.953 11.117 1.00 98.25 195 VAL A O 1
ATOM 1567 N N . GLN A 1 196 ? -14.450 4.074 9.103 1.00 96.94 196 GLN A N 1
ATOM 1568 C CA . GLN A 1 196 ? -15.862 4.461 9.106 1.00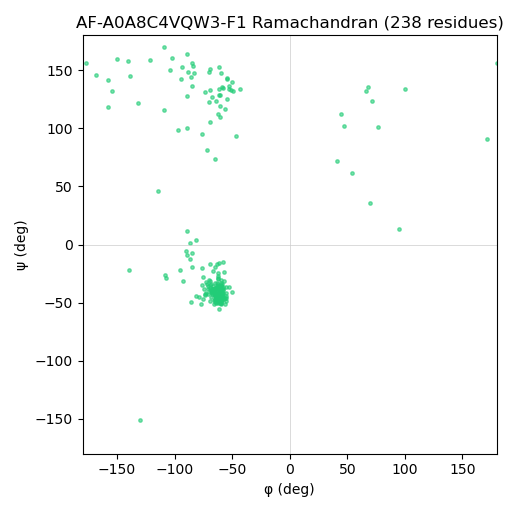 96.94 196 GLN A CA 1
ATOM 1569 C C . GLN A 1 196 ? -16.696 3.672 10.126 1.00 96.94 196 GLN A C 1
ATOM 1571 O O . GLN A 1 196 ? -17.622 4.239 10.690 1.00 96.94 196 GLN A O 1
ATOM 1576 N N . GLU A 1 197 ? -16.356 2.411 10.413 1.00 96.31 197 GLU A N 1
ATOM 1577 C CA . GLU A 1 197 ? -17.220 1.514 11.202 1.00 96.31 197 GLU A CA 1
ATOM 1578 C C . GLU A 1 197 ? -16.721 1.211 12.628 1.00 96.31 197 GLU A C 1
ATOM 1580 O O . GLU A 1 197 ? -17.524 0.921 13.523 1.00 96.31 197 GLU A O 1
ATOM 1585 N N . ILE A 1 198 ? -15.408 1.287 12.887 1.00 95.12 198 ILE A N 1
ATOM 1586 C CA . ILE A 1 198 ? -14.793 0.856 14.162 1.00 95.12 198 ILE A CA 1
ATOM 1587 C C . ILE A 1 198 ? -15.332 1.623 15.382 1.00 95.12 198 ILE A C 1
ATOM 1589 O O . ILE A 1 198 ? -15.552 1.049 16.454 1.00 95.12 198 ILE A O 1
ATOM 1593 N N . ALA A 1 199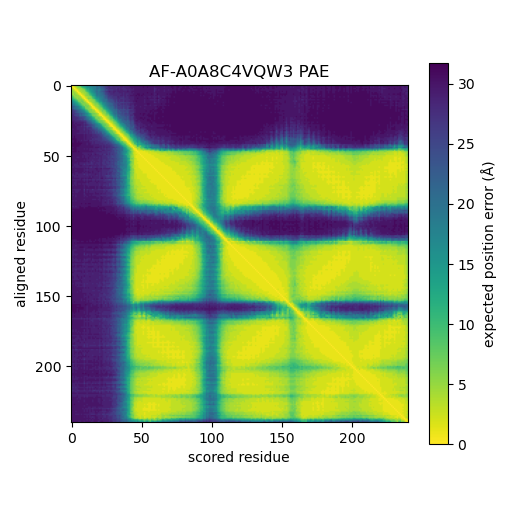 ? -15.630 2.912 15.209 1.00 92.88 199 ALA A N 1
ATOM 1594 C CA . ALA A 1 199 ? -16.203 3.764 16.248 1.00 92.88 199 ALA A CA 1
ATOM 1595 C C . ALA A 1 199 ? -17.704 3.513 16.485 1.00 92.88 199 ALA A C 1
ATOM 1597 O O . ALA A 1 199 ? -18.181 3.757 17.592 1.00 92.88 199 ALA A O 1
ATOM 1598 N N . HIS A 1 200 ? -18.424 2.912 15.532 1.00 91.50 200 HIS A N 1
ATOM 1599 C CA . HIS A 1 200 ? -19.890 2.779 15.561 1.00 91.50 200 HIS A CA 1
ATOM 1600 C C . HIS A 1 200 ? -20.392 1.353 15.841 1.00 91.50 200 HIS A C 1
ATOM 1602 O O . HIS A 1 200 ? -21.430 1.180 16.470 1.00 91.50 200 HIS A O 1
ATOM 1608 N N . THR A 1 201 ? -19.626 0.327 15.465 1.00 92.31 201 THR A N 1
ATOM 1609 C CA . THR A 1 201 ? -19.939 -1.091 15.736 1.00 92.31 201 THR A CA 1
ATOM 1610 C C . THR A 1 201 ? -20.082 -1.381 17.239 1.00 92.31 201 THR A C 1
ATOM 1612 O O . THR A 1 201 ? -19.232 -0.953 18.016 1.00 92.31 201 THR A O 1
ATOM 1615 N N . ALA A 1 202 ? -21.101 -2.132 17.667 1.00 89.25 202 ALA A N 1
ATOM 1616 C CA . ALA A 1 202 ? -21.212 -2.631 19.049 1.00 89.25 202 ALA A CA 1
ATOM 1617 C C . ALA A 1 202 ? -20.612 -4.042 19.227 1.00 89.25 202 ALA A C 1
ATOM 1619 O O . ALA A 1 202 ? -20.059 -4.346 20.280 1.00 89.25 202 ALA A O 1
ATOM 1620 N N . ASP A 1 203 ? -20.677 -4.864 18.178 1.00 93.38 203 ASP A N 1
ATOM 1621 C CA . ASP A 1 203 ? -20.180 -6.242 18.123 1.00 93.38 203 ASP A CA 1
ATOM 1622 C C . ASP A 1 203 ? -18.657 -6.326 18.365 1.00 93.38 203 ASP A C 1
ATOM 1624 O O . ASP A 1 203 ? -17.848 -5.756 17.624 1.00 93.38 203 ASP A O 1
ATOM 1628 N N . GLN A 1 204 ? -18.268 -7.043 19.422 1.00 93.06 204 GLN A N 1
ATOM 1629 C CA . GLN A 1 204 ? -16.872 -7.237 19.809 1.00 93.06 204 GLN A CA 1
ATOM 1630 C C . GLN A 1 204 ? -16.103 -8.126 18.819 1.00 93.06 204 GLN A C 1
ATOM 1632 O O . GLN A 1 204 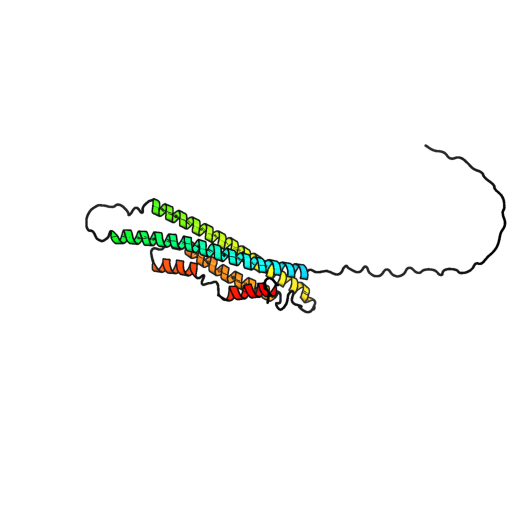? -14.939 -7.833 18.533 1.00 93.06 204 GLN A O 1
ATOM 1637 N N . ASP A 1 205 ? -16.722 -9.169 18.262 1.00 94.56 205 ASP A N 1
ATOM 1638 C CA . ASP A 1 205 ? -16.060 -10.053 17.298 1.00 94.56 205 ASP A CA 1
ATOM 1639 C C . ASP A 1 205 ? -15.765 -9.286 16.004 1.00 94.56 205 ASP A C 1
ATOM 1641 O O . ASP A 1 205 ? -14.655 -9.360 15.467 1.00 94.56 205 ASP A O 1
ATOM 1645 N N . LEU A 1 206 ? -16.700 -8.437 15.564 1.00 96.06 206 LEU A N 1
ATOM 1646 C CA . LEU A 1 206 ? -16.492 -7.546 14.421 1.00 96.06 206 LEU A CA 1
ATOM 1647 C C . LEU A 1 206 ? -15.380 -6.506 14.676 1.00 96.06 206 LEU A C 1
ATOM 1649 O O . LEU A 1 206 ? -14.564 -6.253 13.786 1.00 96.06 206 LEU A O 1
ATOM 1653 N N . MET A 1 207 ? -15.256 -5.963 15.896 1.00 96.06 207 MET A N 1
ATOM 1654 C CA . MET A 1 207 ? -14.100 -5.125 16.265 1.00 96.06 207 MET A CA 1
ATOM 1655 C C . MET A 1 207 ? -12.769 -5.887 16.160 1.00 96.06 207 MET A C 1
ATOM 1657 O O . MET A 1 207 ? -11.782 -5.337 15.662 1.00 96.06 207 MET A O 1
ATOM 1661 N N . MET A 1 208 ? -12.729 -7.157 16.574 1.00 97.00 208 MET A N 1
ATOM 1662 C CA . MET A 1 208 ? -11.531 -7.998 16.449 1.00 97.00 208 MET A CA 1
ATOM 1663 C C . MET A 1 208 ? -11.214 -8.347 14.986 1.00 97.00 208 MET A C 1
ATOM 1665 O O . MET A 1 208 ? -10.038 -8.367 14.599 1.00 97.00 208 MET A O 1
ATOM 1669 N N . VAL A 1 209 ? -12.233 -8.535 14.139 1.00 98.00 209 VAL A N 1
ATOM 1670 C CA . VAL A 1 209 ? -12.074 -8.656 12.678 1.00 98.00 209 VAL A CA 1
ATOM 1671 C C . VAL A 1 209 ? -11.473 -7.377 12.088 1.00 98.00 209 VAL A C 1
ATOM 1673 O O . VAL A 1 209 ? -10.541 -7.466 11.289 1.00 98.00 209 VAL A O 1
ATOM 1676 N N . TYR A 1 210 ? -11.910 -6.187 12.510 1.00 98.25 210 TYR A N 1
ATOM 1677 C CA . TYR A 1 210 ? -11.315 -4.924 12.054 1.00 98.25 210 TYR A CA 1
ATOM 1678 C C . TYR A 1 210 ? -9.855 -4.749 12.497 1.00 98.25 210 TYR A C 1
ATOM 1680 O O . TYR A 1 210 ? -9.015 -4.371 11.676 1.00 98.25 210 TYR A O 1
ATOM 1688 N N . LEU A 1 211 ? -9.516 -5.064 13.753 1.00 98.19 211 LEU A N 1
ATOM 1689 C CA . LEU A 1 211 ? -8.131 -4.983 14.242 1.00 98.19 211 LEU A CA 1
ATOM 1690 C C . LEU A 1 211 ? -7.197 -5.954 13.516 1.00 98.19 211 LEU A C 1
ATOM 1692 O O . LEU A 1 211 ? -6.118 -5.554 13.074 1.00 98.19 211 LEU A O 1
ATOM 1696 N N . SER A 1 212 ? -7.607 -7.215 13.370 1.00 98.31 212 SER A N 1
ATOM 1697 C CA . SER A 1 212 ? -6.820 -8.232 12.662 1.00 98.31 212 SER A CA 1
ATOM 1698 C C . SER A 1 212 ? -6.669 -7.895 11.176 1.00 98.31 212 SER A C 1
ATOM 1700 O O . SER A 1 212 ? -5.558 -7.956 10.649 1.00 98.31 212 SER A O 1
ATOM 1702 N N . SER A 1 213 ? -7.738 -7.432 10.524 1.00 98.44 213 SER A N 1
ATOM 1703 C CA . SER A 1 213 ? -7.703 -6.939 9.140 1.00 98.44 213 SER A CA 1
ATOM 1704 C C . SER A 1 213 ? -6.735 -5.766 8.972 1.00 98.44 213 SER A C 1
ATOM 1706 O O . SER A 1 213 ? -5.948 -5.746 8.026 1.00 98.44 213 SER A O 1
ATOM 1708 N N . TRP A 1 214 ? -6.731 -4.808 9.907 1.00 98.56 214 TRP A N 1
ATOM 1709 C CA . TRP A 1 214 ? -5.784 -3.694 9.865 1.00 98.56 214 TRP A CA 1
ATOM 1710 C C . TRP A 1 214 ? -4.332 -4.163 10.035 1.00 98.56 214 TRP A C 1
ATOM 1712 O O . TRP A 1 214 ? -3.451 -3.706 9.304 1.00 98.56 214 TRP A O 1
ATOM 1722 N N . LEU A 1 215 ? -4.085 -5.061 10.994 1.00 98.19 215 LEU A N 1
ATOM 1723 C CA . LEU A 1 215 ? -2.753 -5.563 11.333 1.00 98.19 215 LEU A CA 1
ATOM 1724 C C . LEU A 1 215 ? -2.132 -6.385 10.199 1.00 98.19 215 LEU A C 1
ATOM 1726 O O . LEU A 1 215 ? -0.995 -6.124 9.808 1.00 98.19 215 LEU A O 1
ATOM 1730 N N . TYR A 1 216 ? -2.871 -7.371 9.684 1.00 97.69 216 TYR A N 1
ATOM 1731 C CA . TYR A 1 216 ? -2.347 -8.366 8.745 1.00 97.69 216 TYR A CA 1
ATOM 1732 C C . TYR A 1 216 ? -2.407 -7.939 7.276 1.00 97.69 216 TYR A C 1
ATOM 1734 O O . TYR A 1 216 ? -1.738 -8.563 6.458 1.00 97.69 216 TYR A O 1
ATOM 1742 N N . GLN A 1 217 ? -3.139 -6.867 6.953 1.00 98.19 217 GLN A N 1
ATOM 1743 C CA . GLN A 1 217 ? -3.182 -6.251 5.621 1.00 98.19 217 GLN A CA 1
ATOM 1744 C C . GLN A 1 217 ? -3.531 -7.256 4.501 1.00 98.19 217 GLN A C 1
ATOM 1746 O O . GLN A 1 217 ? -2.711 -7.505 3.612 1.00 98.19 217 GLN A O 1
ATOM 1751 N N . PRO A 1 218 ? -4.722 -7.887 4.542 1.00 98.06 218 PRO A N 1
ATOM 1752 C CA . PRO A 1 218 ? -5.041 -9.086 3.760 1.00 98.06 218 PRO A CA 1
ATOM 1753 C C . PRO A 1 218 ? -4.981 -8.899 2.236 1.00 98.06 218 PRO A C 1
ATOM 1755 O O . PRO A 1 218 ? -4.917 -9.890 1.508 1.00 98.06 218 PRO A O 1
ATOM 1758 N N . TYR A 1 219 ? -4.983 -7.659 1.732 1.00 98.38 219 TYR A N 1
ATOM 1759 C CA . TYR A 1 219 ? -4.835 -7.378 0.301 1.00 98.38 219 TYR A CA 1
ATOM 1760 C C . TYR A 1 219 ? -3.381 -7.185 -0.162 1.00 98.38 219 TYR A C 1
ATOM 1762 O O . TYR A 1 219 ? -3.141 -7.076 -1.368 1.00 98.38 219 TYR A O 1
ATOM 1770 N N . ILE A 1 220 ? -2.412 -7.165 0.758 1.00 97.75 220 ILE A N 1
ATOM 1771 C CA . ILE A 1 220 ? -0.977 -7.095 0.460 1.00 97.75 220 ILE A CA 1
ATOM 1772 C C . ILE A 1 220 ? -0.393 -8.510 0.510 1.00 97.75 220 ILE A C 1
ATOM 1774 O O . ILE A 1 220 ? -0.051 -9.041 1.564 1.00 97.75 220 ILE A O 1
ATOM 1778 N N . GLU A 1 221 ? -0.245 -9.131 -0.661 1.00 95.19 221 GLU A N 1
ATOM 1779 C CA . GLU A 1 221 ? 0.372 -10.455 -0.771 1.00 95.19 221 GLU A CA 1
ATOM 1780 C C . GLU A 1 221 ? 1.818 -10.453 -0.246 1.00 95.19 221 GLU A C 1
ATOM 1782 O O . GLU A 1 221 ? 2.581 -9.512 -0.487 1.00 95.19 221 GLU A O 1
ATOM 1787 N N . SER A 1 222 ? 2.271 -11.573 0.326 1.00 91.38 222 SER A N 1
ATOM 1788 C CA . SER A 1 222 ? 3.689 -11.781 0.674 1.00 91.38 222 SER A CA 1
ATOM 1789 C C . SER A 1 222 ? 4.630 -11.646 -0.536 1.00 91.38 222 SER A C 1
ATOM 1791 O O . SER A 1 222 ? 5.804 -11.312 -0.371 1.00 91.38 222 SER A O 1
ATOM 1793 N N . SER A 1 223 ? 4.109 -11.843 -1.756 1.00 93.56 223 SER A N 1
ATOM 1794 C CA . SER A 1 223 ? 4.841 -11.638 -3.013 1.00 93.56 223 SER A CA 1
ATOM 1795 C C . SER A 1 223 ? 5.289 -10.184 -3.224 1.00 93.56 223 SER A C 1
ATOM 1797 O O . SER A 1 223 ? 6.299 -9.960 -3.884 1.00 93.56 223 SER A O 1
ATOM 1799 N N . SER A 1 224 ? 4.615 -9.196 -2.619 1.00 95.25 224 SER A N 1
ATOM 1800 C CA . SER A 1 224 ? 4.954 -7.767 -2.737 1.00 95.25 224 SER A CA 1
ATOM 1801 C C . SER A 1 224 ? 6.404 -7.451 -2.347 1.00 95.25 224 SER A C 1
ATOM 1803 O O . SER A 1 224 ? 7.088 -6.704 -3.047 1.00 95.25 224 SER A O 1
ATOM 1805 N N . LYS A 1 225 ? 6.903 -8.069 -1.268 1.00 94.88 225 LYS A N 1
ATOM 1806 C CA . LYS A 1 225 ? 8.284 -7.899 -0.790 1.00 94.88 225 LYS A CA 1
ATOM 1807 C C . LYS A 1 225 ? 9.289 -8.516 -1.763 1.00 94.88 225 LYS A C 1
ATOM 1809 O O . LYS A 1 225 ? 10.258 -7.859 -2.119 1.00 94.88 225 LYS A O 1
ATOM 1814 N N . LEU A 1 226 ? 9.023 -9.733 -2.249 1.00 95.75 226 LEU A N 1
ATOM 1815 C CA . LEU A 1 226 ? 9.849 -10.405 -3.262 1.00 95.75 226 LEU A CA 1
ATOM 1816 C C . LEU A 1 226 ? 9.945 -9.568 -4.549 1.00 95.75 226 LEU A C 1
ATOM 1818 O O . LEU A 1 226 ? 11.027 -9.393 -5.106 1.00 95.75 226 LEU A O 1
ATOM 1822 N N . LEU A 1 227 ? 8.811 -9.031 -5.001 1.00 96.69 227 LEU A N 1
ATOM 1823 C CA . LEU A 1 227 ? 8.706 -8.190 -6.190 1.00 96.69 227 LEU A CA 1
ATOM 1824 C C . LEU A 1 227 ? 9.502 -6.885 -6.054 1.00 96.69 227 LEU A C 1
ATOM 1826 O O . LEU A 1 227 ? 10.233 -6.524 -6.977 1.00 96.69 227 LEU A O 1
ATOM 1830 N N . LEU A 1 228 ? 9.412 -6.211 -4.900 1.00 96.88 228 LEU A N 1
ATOM 1831 C CA . LEU A 1 228 ? 10.226 -5.030 -4.611 1.00 96.88 228 LEU A CA 1
ATOM 1832 C C . LEU A 1 228 ? 11.721 -5.371 -4.583 1.00 96.88 228 LEU A C 1
ATOM 1834 O O . LEU A 1 228 ? 12.507 -4.694 -5.237 1.00 96.88 228 LEU A O 1
ATOM 1838 N N . GLU A 1 229 ? 12.125 -6.402 -3.840 1.00 96.31 229 GLU A N 1
ATOM 1839 C CA . GLU A 1 229 ? 13.542 -6.769 -3.715 1.00 96.31 229 GLU A CA 1
ATOM 1840 C C . GLU A 1 229 ? 14.146 -7.176 -5.066 1.00 96.31 229 GLU A C 1
ATOM 1842 O O . GLU A 1 229 ? 15.268 -6.782 -5.381 1.00 96.31 229 GLU A O 1
ATOM 1847 N N . SER A 1 230 ? 13.369 -7.846 -5.922 1.00 95.06 230 SER A N 1
ATOM 1848 C CA . SER A 1 230 ? 13.782 -8.151 -7.298 1.00 95.06 230 SER A CA 1
ATOM 1849 C C . SER A 1 230 ? 13.960 -6.878 -8.140 1.00 95.06 230 SER A C 1
ATOM 1851 O O . SER A 1 230 ? 14.966 -6.739 -8.832 1.00 95.06 230 SER A O 1
ATOM 1853 N N . MET A 1 231 ? 13.043 -5.905 -8.028 1.00 95.75 231 MET A N 1
ATOM 1854 C CA . MET A 1 231 ? 13.158 -4.599 -8.697 1.00 95.75 231 MET A CA 1
ATOM 1855 C C . MET A 1 231 ? 14.379 -3.797 -8.204 1.00 95.75 231 MET A C 1
ATOM 1857 O O . MET A 1 231 ? 15.045 -3.115 -8.989 1.00 95.75 231 MET A O 1
ATOM 1861 N N . LEU A 1 232 ? 14.694 -3.874 -6.907 1.00 96.06 232 LEU A N 1
ATOM 1862 C CA . LEU A 1 232 ? 15.857 -3.218 -6.302 1.00 96.06 232 LEU A CA 1
ATOM 1863 C C . LEU A 1 232 ? 17.179 -3.882 -6.710 1.00 96.06 232 LEU A C 1
ATOM 1865 O O . LEU A 1 232 ? 18.156 -3.173 -6.948 1.00 96.06 232 LEU A O 1
ATOM 1869 N N . LEU A 1 233 ? 17.225 -5.211 -6.817 1.00 94.44 233 LEU A N 1
ATOM 1870 C CA . LEU A 1 233 ? 18.388 -5.951 -7.317 1.00 94.44 233 LEU A CA 1
ATOM 1871 C C . LEU A 1 233 ? 18.656 -5.612 -8.786 1.00 94.44 233 LEU A C 1
ATOM 1873 O O . LEU A 1 233 ? 19.752 -5.175 -9.131 1.00 94.44 233 LEU A O 1
ATOM 1877 N N . GLU A 1 234 ? 17.628 -5.695 -9.629 1.00 93.19 234 GLU A N 1
ATOM 1878 C CA . GLU A 1 234 ? 17.714 -5.403 -11.063 1.00 93.19 234 GLU A CA 1
ATOM 1879 C C . GLU A 1 234 ? 18.213 -3.970 -11.350 1.00 93.19 234 GLU A C 1
ATOM 1881 O O . GLU A 1 234 ? 18.993 -3.745 -12.277 1.00 93.19 234 GLU A O 1
ATOM 1886 N N . THR A 1 235 ? 17.820 -2.998 -10.518 1.00 92.94 235 THR A N 1
ATOM 1887 C CA . THR A 1 235 ? 18.251 -1.587 -10.620 1.00 92.94 235 THR A CA 1
ATOM 1888 C C . THR A 1 235 ? 19.575 -1.277 -9.903 1.00 92.94 235 THR A C 1
ATOM 1890 O O . THR A 1 235 ? 20.040 -0.128 -9.920 1.00 92.94 235 THR A O 1
ATOM 1893 N N . GLY A 1 236 ? 20.217 -2.276 -9.288 1.00 91.25 236 GLY A N 1
ATOM 1894 C CA . GLY A 1 236 ? 21.497 -2.142 -8.587 1.00 91.25 236 GLY A CA 1
ATOM 1895 C C . GLY A 1 236 ? 21.420 -1.336 -7.285 1.00 91.25 236 GLY A C 1
ATOM 1896 O O . GLY A 1 236 ? 22.327 -0.553 -6.997 1.00 91.25 236 GLY A O 1
ATOM 1897 N N . HIS A 1 237 ? 20.317 -1.458 -6.5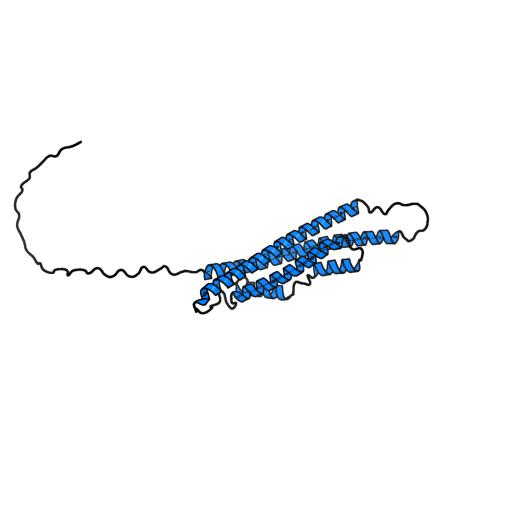42 1.00 91.56 237 HIS A N 1
ATOM 1898 C CA . HIS A 1 237 ? 20.172 -0.995 -5.152 1.00 91.56 237 HIS A CA 1
ATOM 1899 C C . HIS A 1 237 ? 20.431 -2.106 -4.127 1.00 91.56 237 HIS A C 1
ATOM 1901 O O . HIS A 1 237 ? 20.757 -1.812 -2.976 1.00 91.56 237 HIS A O 1
ATOM 1907 N N . ARG A 1 238 ? 20.295 -3.374 -4.531 1.00 89.75 238 ARG A N 1
ATOM 1908 C CA . ARG A 1 238 ? 20.828 -4.527 -3.794 1.00 89.75 238 ARG A CA 1
ATOM 1909 C C . ARG A 1 238 ? 22.078 -5.050 -4.488 1.00 89.75 238 ARG A C 1
ATOM 1911 O O . ARG A 1 238 ? 22.217 -4.920 -5.702 1.00 89.75 238 ARG A O 1
ATOM 1918 N N . GLN A 1 239 ? 22.976 -5.617 -3.693 1.00 80.50 239 GLN A N 1
ATOM 1919 C CA . GLN A 1 239 ? 24.054 -6.468 -4.186 1.00 80.50 239 GLN A CA 1
ATOM 1920 C C . GLN A 1 239 ? 23.500 -7.891 -4.360 1.00 80.50 239 GLN A C 1
ATOM 1922 O O . GLN A 1 239 ? 22.518 -8.243 -3.701 1.00 80.50 239 GLN A O 1
ATOM 1927 N N . VAL A 1 240 ? 24.104 -8.651 -5.274 1.00 61.50 240 VAL A N 1
ATOM 1928 C CA . VAL A 1 240 ? 23.808 -10.072 -5.529 1.00 61.50 240 VAL A CA 1
ATOM 1929 C C . VAL A 1 240 ? 24.662 -10.937 -4.607 1.00 61.50 240 VAL A C 1
ATOM 1931 O O . VAL A 1 240 ? 25.852 -10.579 -4.458 1.00 61.50 240 VAL A O 1
#

InterPro domains:
  IPR023250 Cyclin-dependent kinase 2-interacting protein [PR02040] (49-67)
  IPR023250 Cyclin-dependent kinase 2-interacting protein [PR02040] (69-85)
  IPR023250 Cyclin-dependent kinase 2-interacting protein [PR02040] (115-130)
  IPR023250 Cyclin-dependent kinase 2-interacting protein [PR02040] (163-177)
  IPR023250 Cyclin-dependent kinase 2-interacting protein [PR02040] (184-200)
  IPR023250 Cyclin-dependent kinase 2-interacting protein [PR02040] (210-221)
  IPR023250 Cyclin-dependent kinase 2-interacting protein [PR02040] (224-238)

Nearest PDB structures (foldseek):
  8cih-assembly2_B  TM=9.336E-01  e=1.334E-14  Homo sapiens
  8cih-assembly1_A  TM=8.610E-01  e=2.056E-15  Homo sapiens
  8rhn-assembly1_D  TM=9.489E-01  e=1.261E-12  Homo sapiens
  8rhn-assembly1_C  TM=9.717E-01  e=1.357E-11  Homo sapiens
  8rhn-assembly1_B  TM=6.851E-01  e=7.780E-03  Homo sapiens

Solvent-accessible surface area (backbone atoms only — not comparable to full-atom values): 14619 Å² total; per-residue (Å²): 140,88,90,88,88,82,85,90,85,87,84,84,87,84,85,86,85,88,82,85,83,90,80,84,82,74,86,80,76,84,74,80,79,72,78,80,77,74,77,78,84,82,48,74,66,59,56,49,40,50,50,53,40,52,44,42,55,48,51,53,54,45,53,57,50,43,53,53,43,45,54,55,32,41,60,34,52,51,49,51,51,51,52,52,52,62,44,53,62,53,57,71,60,62,75,79,70,84,87,90,79,85,89,74,78,86,74,71,55,69,66,56,56,53,54,46,51,54,39,51,54,53,34,49,54,38,49,53,55,45,50,58,44,48,58,47,43,48,51,46,27,51,50,40,40,54,48,40,54,52,48,48,68,64,41,75,79,73,60,82,88,72,50,81,50,82,80,54,47,60,60,54,59,23,54,52,36,44,54,49,36,55,22,50,56,49,37,52,52,54,52,49,53,41,68,72,39,66,85,70,60,83,57,65,68,59,50,50,50,45,52,48,47,58,69,67,36,83,47,57,57,80,60,54,60,57,54,49,52,51,49,27,38,57,58,64,77,40,87,133

Radius of gyration: 39.6 Å; Cα contacts (8 Å, |Δi|>4): 138; chains: 1; bounding box: 107×80×104 Å